Protein AF-0000000085094500 (afdb_homodimer)

Sequence (220 aa):
MSSQPLHLVAIATLQDGKLQGALDAIKTLTEEAHKNEPGLLRYFCFTTKNEQGQDQVIFVEKYSDEEVHKVHHATAHFQAFGKKAAEFLAGPLVIRSGNYAAGFENRANLMSSQPLHLVAIATLQDGKLQGALDAIKTLTEEAHKNEPGLLRYFCFTTKNEQGQDQVIFVEKYSDEEVHKVHHATAHFQAFGKKAAEFLAGPLVIRSGNYAAGFENRANL

Foldseek 3Di:
DPQAKKKKKKKFFWDPPCVVVLVVLLVQLVVVCVVPQPQWPAWDWDWDADPVRTIMIMIITMGSDPVSVVCSCVDPSNVVSVVVVVNTGPDDMDMDMDHDDDDDDDDPDD/DPFAKKKKKKKFFWDPPCVVVLVVLLVQLVVVCVVPQPQWPAWDWDWDADPVRTIMIMIITMGSGPVSVVCSCVDPSNVVSVVVVVNIGPDDMDMDMDHDDDDDDDDPDD

Radius of gyration: 17.27 Å; Cα contacts (8 Å, |Δi|>4): 438; chains: 2; bounding box: 41×42×42 Å

pLDDT: mean 94.47, std 10.99, range [30.92, 98.94]

Nearest PDB structures (foldseek):
  4dpo-assembly1_B  TM=8.819E-01  e=3.655E-08  Methanosarcina mazei Go1
  4zos-assembly1_C  TM=8.725E-01  e=2.286E-06  Yersinia enterocolitica subsp. enterocolitica 8081
  4zos-assembly2_B  TM=8.781E-01  e=3.568E-06  Yersinia enterocolitica subsp. enterocolitica 8081
  1sqe-assembly1_A  TM=7.077E-01  e=2.767E-06  Staphylococcus aureus
  3bde-assembly1_A  TM=7.386E-01  e=7.566E-05  Mesorhizobium japonicum MAFF 303099

Secondary structure (DSSP, 8-state):
-----EEEEEEEEB-TT-HHHHHHHHHHHHHHHHHH-TTEEEEEEEEEE-TTS-EEEEEEEEESSHHHHHHHTTSHHHHHHHHHHTTTBSSPPEEEEEEEEEEES-----/-----EEEEEEEEB-TT-HHHHHHHHHHHHHHHHHH-TTEEEEEEEEEE-TTS-EEEEEEEEESSHHHHHHHTTSHHHHHHHHHHTTTBSSPPEEEEEEEEEEES-----

InterPro domains:
  IPR007138 Antibiotic biosynthesis monooxygenase domain [PF03992] (7-83)
  IPR007138 Antibiotic biosynthesis monooxygenase domain [PS51725] (6-99)
  IPR011008 Dimeric alpha-beta barrel [SSF54909] (5-99)

Structure (mmCIF, N/CA/C/O backbone):
data_AF-0000000085094500-model_v1
#
loop_
_entity.id
_entity.type
_entity.pdbx_description
1 polymer 'ABM domain-containing protein'
#
loop_
_atom_site.group_PDB
_atom_site.id
_atom_site.type_symbol
_atom_site.label_atom_id
_atom_site.label_alt_id
_atom_site.label_comp_id
_atom_site.label_asym_id
_atom_site.label_entity_id
_atom_site.label_seq_id
_atom_site.pdbx_PDB_ins_code
_atom_site.Cartn_x
_atom_site.Cartn_y
_atom_site.Cartn_z
_atom_site.occupancy
_atom_site.B_iso_or_equiv
_atom_site.auth_seq_id
_atom_site.auth_comp_id
_atom_site.auth_asym_id
_atom_site.auth_atom_id
_atom_site.pdbx_PDB_model_num
ATOM 1 N N . MET A 1 1 ? 12.578 13.375 -18.672 1 44.03 1 MET A N 1
ATOM 2 C CA . MET A 1 1 ? 11.367 12.844 -18.047 1 44.03 1 MET A CA 1
ATOM 3 C C . MET A 1 1 ? 11.492 12.836 -16.531 1 44.03 1 MET A C 1
ATOM 5 O O . MET A 1 1 ? 12.586 12.695 -15.992 1 44.03 1 MET A O 1
ATOM 9 N N . SER A 1 2 ? 10.789 13.422 -15.766 1 53.38 2 SER A N 1
ATOM 10 C CA . SER A 1 2 ? 10.984 13.727 -14.352 1 53.38 2 SER A CA 1
ATOM 11 C C . SER A 1 2 ? 11.211 12.453 -13.539 1 53.38 2 SER A C 1
ATOM 13 O O . SER A 1 2 ? 10.445 11.5 -13.656 1 53.38 2 SER A O 1
ATOM 15 N N . SER A 1 3 ? 12.414 12.086 -13.133 1 78.94 3 SER A N 1
ATOM 16 C CA . SER A 1 3 ? 13.195 11.023 -12.508 1 78.94 3 SER A CA 1
ATOM 17 C C . SER A 1 3 ? 12.719 10.758 -11.086 1 78.94 3 SER A C 1
ATOM 19 O O . SER A 1 3 ? 13.531 10.445 -10.203 1 78.94 3 SER A O 1
ATOM 21 N N . GLN A 1 4 ? 11.391 10.93 -10.883 1 93.5 4 GLN A N 1
ATOM 22 C CA . GLN A 1 4 ? 10.961 10.703 -9.508 1 93.5 4 GLN A CA 1
ATOM 23 C C . GLN A 1 4 ? 10.375 9.305 -9.336 1 93.5 4 GLN A C 1
ATOM 25 O O . GLN A 1 4 ? 9.742 8.773 -10.242 1 93.5 4 GLN A O 1
ATOM 30 N N . PRO A 1 5 ? 10.57 8.797 -8.227 1 97.12 5 PRO A N 1
ATOM 31 C CA . PRO A 1 5 ? 10.031 7.453 -7.984 1 97.12 5 PRO A CA 1
ATOM 32 C C . PRO A 1 5 ? 8.508 7.41 -8.07 1 97.12 5 PRO A C 1
ATOM 34 O O . PRO A 1 5 ? 7.84 8.406 -7.777 1 97.12 5 PRO A O 1
ATOM 37 N N . LEU A 1 6 ? 8.008 6.324 -8.547 1 98.12 6 LEU A N 1
ATOM 38 C CA . LEU A 1 6 ? 6.578 6.047 -8.602 1 98.12 6 LEU A CA 1
ATOM 39 C C . LEU A 1 6 ? 6.176 5.043 -7.52 1 98.12 6 LEU A C 1
ATOM 41 O O . LEU A 1 6 ? 6.762 3.961 -7.426 1 98.12 6 LEU A O 1
ATOM 45 N N . HIS A 1 7 ? 5.25 5.457 -6.645 1 98.75 7 HIS A N 1
ATOM 46 C CA . HIS A 1 7 ? 4.656 4.543 -5.676 1 98.75 7 HIS A CA 1
ATOM 47 C C . HIS A 1 7 ? 3.363 3.938 -6.207 1 98.75 7 HIS A C 1
ATOM 49 O O . HIS A 1 7 ? 2.588 4.617 -6.883 1 98.75 7 HIS A O 1
ATOM 55 N N . LEU A 1 8 ? 3.139 2.672 -5.902 1 98.81 8 LEU A N 1
ATOM 56 C CA . LEU A 1 8 ? 1.987 1.971 -6.461 1 98.81 8 LEU A CA 1
ATOM 57 C C . LEU A 1 8 ? 1.451 0.937 -5.477 1 98.81 8 LEU A C 1
ATOM 59 O O . LEU A 1 8 ? 2.227 0.238 -4.82 1 98.81 8 LEU A O 1
ATOM 63 N N . VAL A 1 9 ? 0.16 0.864 -5.301 1 98.88 9 VAL A N 1
ATOM 64 C CA . VAL A 1 9 ? -0.538 -0.213 -4.605 1 98.88 9 VAL A CA 1
ATOM 65 C C . VAL A 1 9 ? -1.479 -0.928 -5.574 1 98.88 9 VAL A C 1
ATOM 67 O O . VAL A 1 9 ? -2.225 -0.283 -6.316 1 98.88 9 VAL A O 1
ATOM 70 N N . ALA A 1 10 ? -1.385 -2.232 -5.652 1 98.62 10 ALA A N 1
ATOM 71 C CA . ALA A 1 10 ? -2.309 -3.068 -6.418 1 98.62 10 ALA A CA 1
ATOM 72 C C . ALA A 1 10 ? -3.09 -4.004 -5.496 1 98.62 10 ALA A C 1
ATOM 74 O O . ALA A 1 10 ? -2.51 -4.656 -4.625 1 98.62 10 ALA A O 1
ATOM 75 N N . ILE A 1 11 ? -4.352 -4.051 -5.656 1 98.56 11 ILE A N 1
ATOM 76 C CA . ILE A 1 11 ? -5.246 -4.879 -4.852 1 98.56 11 ILE A CA 1
ATOM 77 C C . ILE A 1 11 ? -5.832 -5.988 -5.719 1 98.56 11 ILE A C 1
ATOM 79 O O . ILE A 1 11 ? -6.527 -5.719 -6.703 1 98.56 11 ILE A O 1
ATOM 83 N N . ALA A 1 12 ? -5.543 -7.168 -5.395 1 98.44 12 ALA A N 1
ATOM 84 C CA . ALA A 1 12 ? -6.082 -8.344 -6.074 1 98.44 12 ALA A CA 1
ATOM 85 C C . ALA A 1 12 ? -7.09 -9.07 -5.191 1 98.44 12 ALA A C 1
ATOM 87 O O . ALA A 1 12 ? -6.746 -9.539 -4.105 1 98.44 12 ALA A O 1
ATOM 88 N N . THR A 1 13 ? -8.297 -9.148 -5.594 1 98.69 13 THR A N 1
ATOM 89 C CA . THR A 1 13 ? -9.297 -9.992 -4.945 1 98.69 13 THR A CA 1
ATOM 90 C C . THR A 1 13 ? -9.297 -11.391 -5.559 1 98.69 13 THR A C 1
ATOM 92 O O . THR A 1 13 ? -9.312 -11.539 -6.785 1 98.69 13 THR A O 1
ATOM 95 N N . LEU A 1 14 ? -9.273 -12.367 -4.723 1 98.69 14 LEU A N 1
ATOM 96 C CA . LEU A 1 14 ? -9.078 -13.727 -5.215 1 98.69 14 LEU A CA 1
ATOM 97 C C . LEU A 1 14 ? -10.383 -14.516 -5.176 1 98.69 14 LEU A C 1
ATOM 99 O O . LEU A 1 14 ? -11.242 -14.258 -4.328 1 98.69 14 LEU A O 1
ATOM 103 N N . GLN A 1 15 ? -10.461 -15.492 -6.055 1 98.06 15 GLN A N 1
ATOM 104 C CA . GLN A 1 15 ? -11.523 -16.484 -5.992 1 98.06 15 GLN A CA 1
ATOM 105 C C . GLN A 1 15 ? -11.391 -17.344 -4.738 1 98.06 15 GLN A C 1
ATOM 107 O O . GLN A 1 15 ? -10.289 -17.531 -4.219 1 98.06 15 GLN A O 1
ATOM 112 N N . ASP A 1 16 ? -12.555 -17.844 -4.316 1 97.31 16 ASP A N 1
ATOM 113 C CA . ASP A 1 16 ? -12.562 -18.703 -3.141 1 97.31 16 ASP A CA 1
ATOM 114 C C . ASP A 1 16 ? -11.633 -19.906 -3.334 1 97.31 16 ASP A C 1
ATOM 116 O O . ASP A 1 16 ? -11.641 -20.547 -4.391 1 97.31 16 ASP A O 1
ATOM 120 N N . GLY A 1 17 ? -10.75 -20.109 -2.316 1 97.5 17 GLY A N 1
ATOM 121 C CA . GLY A 1 17 ? -9.898 -21.297 -2.303 1 97.5 17 GLY A CA 1
ATOM 122 C C . GLY A 1 17 ? -8.633 -21.125 -3.127 1 97.5 17 GLY A C 1
ATOM 123 O O . GLY A 1 17 ? -7.855 -22.062 -3.271 1 97.5 17 GLY A O 1
ATOM 124 N N . LYS A 1 18 ? -8.352 -19.953 -3.643 1 98.06 18 LYS A N 1
ATOM 125 C CA . LYS A 1 18 ? -7.258 -19.781 -4.598 1 98.06 18 LYS A CA 1
ATOM 126 C C . LYS A 1 18 ? -6.066 -19.094 -3.951 1 98.06 18 LYS A C 1
ATOM 128 O O . LYS A 1 18 ? -5.055 -18.828 -4.613 1 98.06 18 LYS A O 1
ATOM 133 N N . LEU A 1 19 ? -6.109 -18.828 -2.715 1 98.12 19 LEU A N 1
ATOM 134 C CA . LEU A 1 19 ? -5.086 -18.031 -2.049 1 98.12 19 LEU A CA 1
ATOM 135 C C . LEU A 1 19 ? -3.723 -18.703 -2.146 1 98.12 19 LEU A C 1
ATOM 137 O O . LEU A 1 19 ? -2.746 -18.078 -2.568 1 98.12 19 LEU A O 1
ATOM 141 N N . GLN A 1 20 ? -3.664 -19.969 -1.78 1 97.75 20 GLN A N 1
ATOM 142 C CA . GLN A 1 20 ? -2.369 -20.641 -1.741 1 97.75 20 GLN A CA 1
ATOM 143 C C . GLN A 1 20 ? -1.753 -20.719 -3.135 1 97.75 20 GLN A C 1
ATOM 145 O O . GLN A 1 20 ? -0.553 -20.5 -3.305 1 97.75 20 GLN A O 1
ATOM 150 N N . GLY A 1 21 ? -2.543 -21.094 -4.109 1 97.81 21 GLY A N 1
ATOM 151 C CA . GLY A 1 21 ? -2.051 -21.094 -5.477 1 97.81 21 GLY A CA 1
ATOM 152 C C . GLY A 1 21 ? -1.545 -19.75 -5.941 1 97.81 21 GLY A C 1
ATOM 153 O O . GLY A 1 21 ? -0.501 -19.656 -6.59 1 97.81 21 GLY A O 1
ATOM 154 N N . ALA A 1 22 ? -2.277 -18.703 -5.617 1 98.31 22 ALA A N 1
ATOM 155 C CA . ALA A 1 22 ? -1.864 -17.344 -5.953 1 98.31 22 ALA A CA 1
ATOM 156 C C . ALA A 1 22 ? -0.53 -17 -5.297 1 98.31 22 ALA A C 1
ATOM 158 O O . ALA A 1 22 ? 0.367 -16.453 -5.949 1 98.31 22 ALA A O 1
ATOM 159 N N . LEU A 1 23 ? -0.4 -17.344 -4.023 1 98.38 23 LEU A N 1
ATOM 160 C CA . LEU A 1 23 ? 0.807 -17 -3.283 1 98.38 23 LEU A CA 1
ATOM 161 C C . LEU A 1 23 ? 2.021 -17.719 -3.852 1 98.38 23 LEU A C 1
ATOM 163 O O . LEU A 1 23 ? 3.119 -17.156 -3.895 1 98.38 23 LEU A O 1
ATOM 167 N N . ASP A 1 24 ? 1.849 -18.969 -4.277 1 98 24 ASP A N 1
ATOM 168 C CA . ASP A 1 24 ? 2.941 -19.703 -4.91 1 98 24 ASP A CA 1
ATOM 169 C C . ASP A 1 24 ? 3.404 -19 -6.188 1 98 24 ASP A C 1
ATOM 171 O O . ASP A 1 24 ? 4.605 -18.859 -6.422 1 98 24 ASP A O 1
ATOM 1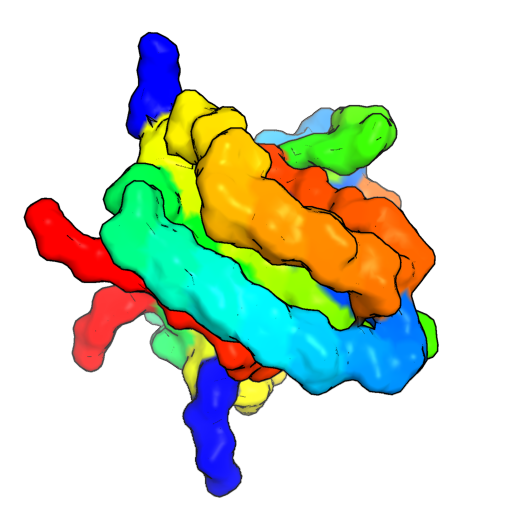75 N N . ALA A 1 25 ? 2.457 -18.609 -6.965 1 97.94 25 ALA A N 1
ATOM 176 C CA . ALA A 1 25 ? 2.775 -17.891 -8.203 1 97.94 25 ALA A CA 1
ATOM 177 C C . ALA A 1 25 ? 3.426 -16.547 -7.91 1 97.94 25 ALA A C 1
ATOM 179 O O . ALA A 1 25 ? 4.367 -16.141 -8.594 1 97.94 25 ALA A O 1
ATOM 180 N N . ILE A 1 26 ? 2.996 -15.828 -6.926 1 98.44 26 ILE A N 1
ATOM 181 C CA . ILE A 1 26 ? 3.498 -14.508 -6.551 1 98.44 26 ILE A CA 1
ATOM 182 C C . ILE A 1 26 ? 4.934 -14.625 -6.047 1 98.44 26 ILE A C 1
ATOM 184 O O . ILE A 1 26 ? 5.773 -13.773 -6.336 1 98.44 26 ILE A O 1
ATOM 188 N N . LYS A 1 27 ? 5.141 -15.664 -5.277 1 98.31 27 LYS A N 1
ATOM 189 C CA . LYS A 1 27 ? 6.504 -15.883 -4.805 1 98.31 27 LYS A CA 1
ATOM 190 C C . LYS A 1 27 ? 7.48 -15.992 -5.973 1 98.31 27 LYS A C 1
ATOM 192 O O . LYS A 1 27 ? 8.539 -15.367 -5.961 1 98.31 27 LYS A O 1
ATOM 197 N N . THR A 1 28 ? 7.145 -16.766 -6.949 1 97.94 28 THR A N 1
ATOM 198 C CA . THR A 1 28 ? 7.973 -16.891 -8.141 1 97.94 28 THR A CA 1
ATOM 199 C C . THR A 1 28 ? 8.133 -15.547 -8.844 1 97.94 28 THR A C 1
ATOM 201 O O . THR A 1 28 ? 9.242 -15.164 -9.219 1 97.94 28 THR A O 1
ATOM 204 N N . LEU A 1 29 ? 7.086 -14.797 -9 1 98.19 29 LEU A N 1
ATOM 205 C CA . LEU A 1 29 ? 7.094 -13.492 -9.648 1 98.19 29 LEU A CA 1
ATOM 206 C C . LEU A 1 29 ? 8.047 -12.539 -8.938 1 98.19 29 LEU A C 1
ATOM 208 O O . LEU A 1 29 ? 8.883 -11.898 -9.578 1 98.19 29 LEU A O 1
ATOM 212 N N . THR A 1 30 ? 7.875 -12.445 -7.637 1 98.25 30 THR A N 1
ATOM 213 C CA . THR A 1 30 ? 8.648 -11.469 -6.879 1 98.25 30 THR A CA 1
ATOM 214 C C . THR A 1 30 ? 10.133 -11.828 -6.879 1 98.25 30 THR A C 1
ATOM 216 O O . THR A 1 30 ? 10.992 -10.953 -6.898 1 98.25 30 THR A O 1
ATOM 219 N N . GLU A 1 31 ? 10.469 -13.109 -6.82 1 97.88 31 GLU A N 1
ATOM 220 C CA . GLU A 1 31 ? 11.859 -13.555 -6.902 1 97.88 31 GLU A CA 1
ATOM 221 C C . GLU A 1 31 ? 12.484 -13.18 -8.242 1 97.88 31 GLU A C 1
ATOM 223 O O . GLU A 1 31 ? 13.602 -12.656 -8.289 1 97.88 31 GLU A O 1
ATOM 228 N N . GLU A 1 32 ? 11.797 -13.406 -9.305 1 98 32 GLU A N 1
ATOM 229 C CA . GLU A 1 32 ? 12.289 -13.062 -10.633 1 98 32 GLU A CA 1
ATOM 230 C C . GLU A 1 32 ? 12.422 -11.555 -10.797 1 98 32 GLU A C 1
ATOM 232 O O . GLU A 1 32 ? 13.391 -11.078 -11.406 1 98 32 GLU A O 1
ATOM 237 N N . ALA A 1 33 ? 11.406 -10.781 -10.328 1 97.56 33 ALA A N 1
ATOM 238 C CA . ALA A 1 33 ? 11.469 -9.32 -10.398 1 97.56 33 ALA A CA 1
ATOM 239 C C . ALA A 1 33 ? 12.672 -8.789 -9.633 1 97.56 33 ALA A C 1
ATOM 241 O O . ALA A 1 33 ? 13.344 -7.863 -10.086 1 97.56 33 ALA A O 1
ATOM 242 N N . HIS A 1 34 ? 12.883 -9.367 -8.484 1 97.25 34 HIS A N 1
ATOM 243 C CA . HIS A 1 34 ? 14.023 -8.945 -7.672 1 97.25 34 HIS A CA 1
ATOM 244 C C . HIS A 1 34 ? 15.336 -9.172 -8.406 1 97.25 34 HIS A C 1
ATOM 246 O O . HIS A 1 34 ? 16.234 -8.32 -8.367 1 97.25 34 HIS A O 1
ATOM 252 N N . LYS A 1 35 ? 15.445 -10.219 -9.109 1 96.44 35 LYS A N 1
ATOM 253 C CA . LYS A 1 35 ? 16.672 -10.602 -9.797 1 96.44 35 LYS A CA 1
ATOM 254 C C . LYS A 1 35 ? 16.859 -9.781 -11.07 1 96.44 35 LYS A C 1
ATOM 256 O O . LYS A 1 35 ? 17.984 -9.43 -11.422 1 96.44 35 LYS A O 1
ATOM 261 N N . ASN A 1 36 ? 15.781 -9.406 -11.711 1 96.62 36 ASN A N 1
ATOM 262 C CA . ASN A 1 36 ? 15.922 -9 -13.102 1 96.62 36 ASN A CA 1
ATOM 263 C C . ASN A 1 36 ? 15.492 -7.555 -13.32 1 96.62 36 ASN A C 1
ATOM 265 O O . ASN A 1 36 ? 15.656 -7.008 -14.414 1 96.62 36 ASN A O 1
ATOM 269 N N . GLU A 1 37 ? 14.953 -6.906 -12.305 1 96.88 37 GLU A N 1
ATOM 270 C CA . GLU A 1 37 ? 14.438 -5.547 -12.461 1 96.88 37 GLU A CA 1
ATOM 271 C C . GLU A 1 37 ? 15.062 -4.605 -11.43 1 96.88 37 GLU A C 1
ATOM 273 O O . GLU A 1 37 ? 14.422 -4.258 -10.438 1 96.88 37 GLU A O 1
ATOM 278 N N . PRO A 1 38 ? 16.203 -4.062 -11.727 1 95.5 38 PRO A N 1
ATOM 279 C CA . PRO A 1 38 ? 16.922 -3.244 -10.734 1 95.5 38 PRO A CA 1
ATOM 280 C C . PRO A 1 38 ? 16.188 -1.941 -10.422 1 95.5 38 PRO A C 1
ATOM 282 O O . PRO A 1 38 ? 16.375 -1.367 -9.344 1 95.5 38 PRO A O 1
ATOM 285 N N . GLY A 1 39 ? 15.312 -1.436 -11.328 1 96 39 GLY A N 1
ATOM 286 C CA . GLY A 1 39 ? 14.594 -0.194 -11.094 1 96 39 GLY A CA 1
ATOM 287 C C . GLY A 1 39 ? 13.359 -0.372 -10.227 1 96 39 GLY A C 1
ATOM 288 O O . GLY A 1 39 ? 12.688 0.603 -9.891 1 96 39 GLY A O 1
ATOM 289 N N . LEU A 1 40 ? 13.039 -1.64 -9.977 1 97.12 40 LEU A N 1
ATOM 290 C CA . LEU A 1 40 ? 11.992 -1.956 -9.016 1 97.12 40 LEU A CA 1
ATOM 291 C C . LEU A 1 40 ? 12.531 -1.938 -7.59 1 97.12 40 LEU A C 1
ATOM 293 O O . LEU A 1 40 ? 13.219 -2.873 -7.172 1 97.12 40 LEU A O 1
ATOM 297 N N . LEU A 1 41 ? 12.203 -0.915 -6.836 1 97.12 41 LEU A N 1
ATOM 298 C CA . LEU A 1 41 ? 12.859 -0.613 -5.57 1 97.12 41 LEU A CA 1
ATOM 299 C C . LEU A 1 41 ? 12.109 -1.25 -4.402 1 97.12 41 LEU A C 1
ATOM 301 O O . LEU A 1 41 ? 12.68 -1.436 -3.324 1 97.12 41 LEU A O 1
ATOM 305 N N . ARG A 1 42 ? 10.906 -1.512 -4.566 1 98.5 42 ARG A N 1
ATOM 306 C CA . ARG A 1 42 ? 10.008 -2.186 -3.633 1 98.5 42 ARG A CA 1
ATOM 307 C C . ARG A 1 42 ? 8.969 -3.023 -4.375 1 98.5 42 ARG A C 1
ATOM 309 O O . ARG A 1 42 ? 8.391 -2.568 -5.359 1 98.5 42 ARG A O 1
ATOM 316 N N . TYR A 1 43 ? 8.859 -4.211 -3.945 1 98.5 43 TYR A N 1
ATOM 317 C CA . TYR A 1 43 ? 7.887 -5.109 -4.559 1 98.5 43 TYR A CA 1
ATOM 318 C C . TYR A 1 43 ? 7.523 -6.246 -3.611 1 98.5 43 TYR A C 1
ATOM 320 O O . TYR A 1 43 ? 8.078 -7.348 -3.713 1 98.5 43 TYR A O 1
ATOM 328 N N . PHE A 1 44 ? 6.547 -5.961 -2.725 1 98.75 44 PHE A N 1
ATOM 329 C CA . PHE A 1 44 ? 6.094 -7 -1.809 1 98.75 44 PHE A CA 1
ATOM 330 C C . PHE A 1 44 ? 4.574 -6.996 -1.695 1 98.75 44 PHE A C 1
ATOM 332 O O . PHE A 1 44 ? 3.906 -6.113 -2.24 1 98.75 44 PHE A O 1
ATOM 339 N N . CYS A 1 45 ? 4.086 -8.078 -1.042 1 98.88 45 CYS A N 1
ATOM 340 C CA . CYS A 1 45 ? 2.643 -8.117 -0.831 1 98.88 45 CYS A CA 1
ATOM 341 C C . CYS A 1 45 ? 2.311 -8.703 0.536 1 98.88 45 CYS A C 1
ATOM 343 O O . CYS A 1 45 ? 3.17 -9.305 1.187 1 98.88 45 CYS A O 1
ATOM 345 N N . PHE A 1 46 ? 1.175 -8.422 0.993 1 98.88 46 PHE A N 1
ATOM 346 C CA . PHE A 1 46 ? 0.609 -9.031 2.189 1 98.88 46 PHE A CA 1
ATOM 347 C C . PHE A 1 46 ? -0.817 -9.508 1.933 1 98.88 46 PHE A C 1
ATOM 349 O O . PHE A 1 46 ? -1.438 -9.117 0.942 1 98.88 46 PHE A O 1
ATOM 356 N N . THR A 1 47 ? -1.238 -10.398 2.732 1 98.75 47 THR A N 1
ATOM 357 C CA . THR A 1 47 ? -2.568 -10.977 2.572 1 98.75 47 THR A CA 1
ATOM 358 C C . THR A 1 47 ? -3.564 -10.305 3.516 1 98.75 47 THR A C 1
ATOM 360 O O . THR A 1 47 ? -3.209 -9.93 4.633 1 98.75 47 THR A O 1
ATOM 363 N N . THR A 1 48 ? -4.773 -10.164 3.059 1 98.69 48 THR A N 1
ATOM 364 C CA . THR A 1 48 ? -5.871 -9.609 3.842 1 98.69 48 THR A CA 1
ATOM 365 C C . THR A 1 48 ? -7.215 -10.109 3.318 1 98.69 48 THR A C 1
ATOM 367 O O . THR A 1 48 ? -7.266 -11.047 2.518 1 98.69 48 THR A O 1
ATOM 370 N N . LYS A 1 49 ? -8.281 -9.602 3.871 1 98.25 49 LYS A N 1
ATOM 371 C CA . LYS A 1 49 ? -9.641 -9.867 3.404 1 98.25 49 LYS A CA 1
ATOM 372 C C . LYS A 1 49 ? -10.43 -8.57 3.229 1 98.25 49 LYS A C 1
ATOM 374 O O . LYS A 1 49 ? -10.195 -7.598 3.945 1 98.25 49 LYS A O 1
ATOM 379 N N . ASN A 1 50 ? -11.258 -8.594 2.207 1 97.5 50 ASN A N 1
ATOM 380 C CA . ASN A 1 50 ? -12.133 -7.438 2.07 1 97.5 50 ASN A CA 1
ATOM 381 C C . ASN A 1 50 ? -13.32 -7.516 3.023 1 97.5 50 ASN A C 1
ATOM 383 O O . ASN A 1 50 ? -13.383 -8.406 3.871 1 97.5 50 ASN A O 1
ATOM 387 N N . GLU A 1 51 ? -14.164 -6.535 2.914 1 95.56 51 GLU A N 1
ATOM 388 C CA . GLU A 1 51 ? -15.281 -6.406 3.84 1 95.56 51 GLU A CA 1
ATOM 389 C C . GLU A 1 51 ? -16.219 -7.609 3.75 1 95.56 51 GLU A C 1
ATOM 391 O O . GLU A 1 51 ? -16.922 -7.922 4.707 1 95.56 51 GLU A O 1
ATOM 396 N N . GLN A 1 52 ? -16.219 -8.305 2.598 1 96.25 52 GLN A N 1
ATOM 397 C CA . GLN A 1 52 ? -17.078 -9.453 2.385 1 96.25 52 GLN A CA 1
ATOM 398 C C . GLN A 1 52 ? -16.391 -10.75 2.818 1 96.25 52 GLN A C 1
ATOM 400 O O . GLN A 1 52 ? -16.953 -11.836 2.68 1 96.25 52 GLN A O 1
ATOM 405 N N . GLY A 1 53 ? -15.195 -10.648 3.256 1 97 53 GLY A N 1
ATOM 406 C CA . GLY A 1 53 ? -14.469 -11.812 3.732 1 97 53 GLY A CA 1
ATOM 407 C C . GLY A 1 53 ? -13.688 -12.516 2.639 1 97 53 GLY A C 1
ATOM 408 O O . GLY A 1 53 ? -13.141 -13.602 2.857 1 97 53 GLY A O 1
ATOM 409 N N . GLN A 1 54 ? -13.617 -11.914 1.453 1 98.12 54 GLN A N 1
ATOM 410 C CA . GLN A 1 54 ? -12.859 -12.516 0.361 1 98.12 54 GLN A CA 1
ATOM 411 C C . GLN A 1 54 ? -11.359 -12.289 0.548 1 98.12 54 GLN A C 1
ATOM 413 O O . GLN A 1 54 ? -10.938 -11.219 1 1 98.12 54 GLN A O 1
ATOM 418 N N . ASP A 1 55 ? -10.633 -13.242 0.154 1 98.69 55 ASP A N 1
ATOM 419 C CA . ASP A 1 55 ? -9.18 -13.125 0.221 1 98.69 55 ASP A CA 1
ATOM 420 C C . ASP A 1 55 ? -8.672 -12.062 -0.75 1 98.69 55 ASP A C 1
ATOM 422 O O . ASP A 1 55 ? -9.102 -12 -1.902 1 98.69 55 ASP A O 1
ATOM 426 N N . GLN A 1 56 ? -7.793 -11.266 -0.241 1 98.75 56 GLN A N 1
ATOM 427 C CA . GLN A 1 56 ? -7.094 -10.297 -1.077 1 98.75 56 GLN A CA 1
ATOM 428 C C . GLN A 1 56 ? -5.582 -10.375 -0.863 1 98.75 56 GLN A C 1
ATOM 430 O O . GLN A 1 56 ? -5.125 -10.734 0.225 1 98.75 56 GLN A O 1
ATOM 435 N N . VAL A 1 57 ? -4.875 -10.109 -1.897 1 98.88 57 VAL A N 1
ATOM 436 C CA . VAL A 1 57 ? -3.443 -9.836 -1.847 1 98.88 57 VAL A CA 1
ATOM 437 C C . VAL A 1 57 ? -3.184 -8.383 -2.264 1 98.88 57 VAL A C 1
ATOM 439 O O . VAL A 1 57 ? -3.656 -7.941 -3.312 1 98.88 57 VAL A O 1
ATOM 442 N N . ILE A 1 58 ? -2.482 -7.645 -1.438 1 98.94 58 ILE A N 1
ATOM 443 C CA . ILE A 1 58 ? -2.152 -6.254 -1.721 1 98.94 58 ILE A CA 1
ATOM 444 C C . ILE A 1 58 ? -0.656 -6.125 -1.998 1 98.94 58 ILE A C 1
ATOM 446 O O . ILE A 1 58 ? 0.171 -6.441 -1.141 1 98.94 58 ILE A O 1
ATOM 450 N N . PHE A 1 59 ? -0.32 -5.688 -3.174 1 98.88 59 PHE A N 1
ATOM 451 C CA . PHE A 1 59 ? 1.058 -5.387 -3.543 1 98.88 59 PHE A CA 1
ATOM 452 C C . PHE A 1 59 ? 1.404 -3.939 -3.207 1 98.88 59 PHE A C 1
ATOM 454 O O . PHE A 1 59 ? 0.608 -3.031 -3.451 1 98.88 59 PHE A O 1
ATOM 461 N N . VAL A 1 60 ? 2.498 -3.748 -2.641 1 98.88 60 VAL A N 1
ATOM 462 C CA . VAL A 1 60 ? 3.115 -2.445 -2.416 1 98.88 60 VAL A CA 1
ATOM 463 C C . VAL A 1 60 ? 4.406 -2.338 -3.223 1 98.88 60 VAL A C 1
ATOM 465 O O . VAL A 1 60 ? 5.324 -3.146 -3.053 1 98.88 60 VAL A O 1
ATOM 468 N N . GLU A 1 61 ? 4.449 -1.337 -4.074 1 98.75 61 GLU A N 1
ATOM 469 C CA . GLU A 1 61 ? 5.504 -1.259 -5.078 1 98.75 61 GLU A CA 1
ATOM 470 C C . GLU A 1 61 ? 6.109 0.142 -5.137 1 98.75 61 GLU A C 1
ATOM 472 O O . GLU A 1 61 ? 5.422 1.131 -4.867 1 98.75 61 GLU A O 1
ATOM 477 N N . LYS A 1 62 ? 7.344 0.218 -5.488 1 98.31 62 LYS A N 1
ATOM 478 C CA . LYS A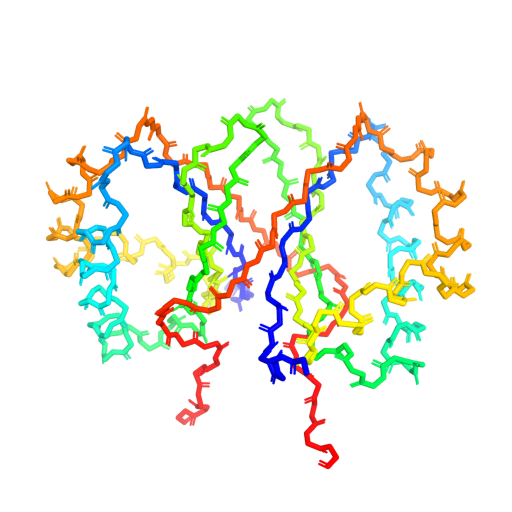 1 62 ? 8.055 1.459 -5.781 1 98.31 62 LYS A CA 1
ATOM 479 C C . LYS A 1 62 ? 9 1.287 -6.969 1 98.31 62 LYS A C 1
ATOM 481 O O . LYS A 1 62 ? 9.828 0.378 -6.98 1 98.31 62 LYS A O 1
ATOM 486 N N . TYR A 1 63 ? 8.859 2.133 -7.934 1 97.62 63 TYR A N 1
ATOM 487 C CA . TYR A 1 63 ? 9.703 2.164 -9.125 1 97.62 63 TYR A CA 1
ATOM 488 C C . TYR A 1 63 ? 10.586 3.404 -9.133 1 97.62 63 TYR A C 1
ATOM 490 O O . TYR A 1 63 ? 10.18 4.473 -8.664 1 97.62 63 TYR A O 1
ATOM 498 N N . SER A 1 64 ? 11.75 3.242 -9.664 1 96.38 64 SER A N 1
ATOM 499 C CA . SER A 1 64 ? 12.664 4.379 -9.727 1 96.38 64 SER A CA 1
ATOM 500 C C . SER A 1 64 ? 12.07 5.52 -10.539 1 96.38 64 SER A C 1
ATOM 502 O O . SER A 1 64 ? 12.398 6.688 -10.312 1 96.38 64 SER A O 1
ATOM 504 N N . ASP A 1 65 ? 11.297 5.207 -11.492 1 95.88 65 ASP A N 1
ATOM 505 C CA . ASP A 1 65 ? 10.562 6.195 -12.281 1 95.88 65 ASP A CA 1
ATOM 506 C C . ASP A 1 65 ? 9.453 5.535 -13.094 1 95.88 65 ASP A C 1
ATOM 508 O O . ASP A 1 65 ? 9.305 4.312 -13.078 1 95.88 65 ASP A O 1
ATOM 512 N N . GLU A 1 66 ? 8.641 6.352 -13.758 1 95.62 66 GLU A N 1
ATOM 513 C CA . GLU A 1 66 ? 7.461 5.879 -14.469 1 95.62 66 GLU A CA 1
ATOM 514 C C . GLU A 1 66 ? 7.844 4.961 -15.625 1 95.62 66 GLU A C 1
ATOM 516 O O . GLU A 1 66 ? 7.09 4.047 -15.969 1 95.62 66 GLU A O 1
ATOM 521 N N . GLU A 1 67 ? 8.977 5.207 -16.266 1 95.19 67 GLU A N 1
ATOM 522 C CA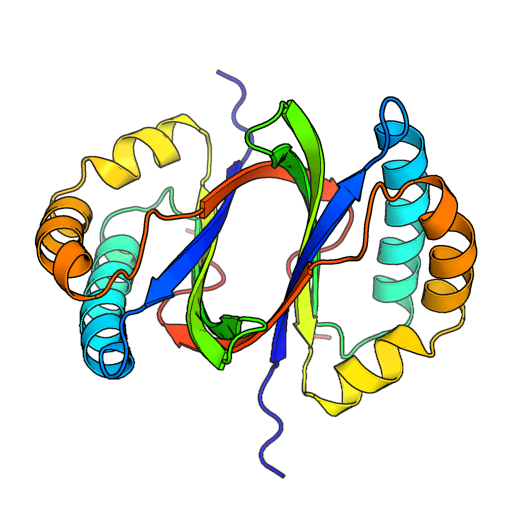 . GLU A 1 67 ? 9.406 4.375 -17.375 1 95.19 67 GLU A CA 1
ATOM 523 C C . GLU A 1 67 ? 9.68 2.943 -16.938 1 95.19 67 GLU A C 1
ATOM 525 O O . GLU A 1 67 ? 9.375 1.993 -17.656 1 95.19 67 GLU A O 1
ATOM 530 N N . VAL A 1 68 ? 10.258 2.799 -15.727 1 95 68 VAL A N 1
ATOM 531 C CA . VAL A 1 68 ? 10.531 1.479 -15.172 1 95 68 VAL A CA 1
ATOM 532 C C . VAL A 1 68 ? 9.219 0.727 -14.945 1 95 68 VAL A C 1
ATOM 534 O O . VAL A 1 68 ? 9.133 -0.473 -15.219 1 95 68 VAL A O 1
ATOM 537 N N . HIS A 1 69 ? 8.234 1.446 -14.445 1 96.25 69 HIS A N 1
ATOM 538 C CA . HIS A 1 69 ? 6.934 0.825 -14.234 1 96.25 69 HIS A CA 1
ATOM 539 C C . HIS A 1 69 ? 6.336 0.341 -15.547 1 96.25 69 HIS A C 1
ATOM 541 O O . HIS A 1 69 ? 5.75 -0.744 -15.609 1 96.25 69 HIS A O 1
ATOM 547 N N . LYS A 1 70 ? 6.512 1.072 -16.625 1 94.25 70 LYS A N 1
ATOM 548 C CA . LYS A 1 70 ? 5.941 0.736 -17.938 1 94.25 70 LYS A CA 1
ATOM 549 C C . LYS A 1 70 ? 6.539 -0.558 -18.484 1 94.25 70 LYS A C 1
ATOM 551 O O . LYS A 1 70 ? 5.848 -1.334 -19.141 1 94.25 70 LYS A O 1
ATOM 556 N N . VAL A 1 71 ? 7.773 -0.808 -18.156 1 94.62 71 VAL A N 1
ATOM 557 C CA . VAL A 1 71 ? 8.453 -1.972 -18.719 1 94.62 71 VAL A CA 1
ATOM 558 C C . VAL A 1 71 ? 8.203 -3.191 -17.828 1 94.62 71 VAL A C 1
ATOM 560 O O . VAL A 1 71 ? 8.352 -4.332 -18.281 1 94.62 71 VAL A O 1
ATOM 563 N N . HIS A 1 72 ? 7.797 -2.947 -16.562 1 95.75 72 HIS A N 1
ATOM 564 C CA . HIS A 1 72 ? 7.555 -4.02 -15.609 1 95.75 72 HIS A CA 1
ATOM 565 C C . HIS A 1 72 ? 6.562 -5.039 -16.156 1 95.75 72 HIS A C 1
ATOM 567 O O . HIS A 1 72 ? 6.781 -6.246 -16.047 1 95.75 72 HIS A O 1
ATOM 573 N N . HIS A 1 73 ? 5.496 -4.648 -16.828 1 92.81 73 HIS A N 1
ATOM 574 C CA . HIS A 1 73 ? 4.43 -5.52 -17.312 1 92.81 73 HIS A CA 1
ATOM 575 C C . HIS A 1 73 ? 4.848 -6.246 -18.594 1 92.81 73 HIS A C 1
ATOM 577 O O . HIS A 1 73 ? 4.203 -7.215 -19 1 92.81 73 HIS A O 1
ATOM 583 N N . ALA A 1 74 ? 5.91 -5.73 -19.219 1 94 74 ALA A N 1
ATOM 584 C CA . ALA A 1 74 ? 6.355 -6.312 -20.484 1 94 74 ALA A CA 1
ATOM 585 C C . ALA A 1 74 ? 7.41 -7.391 -20.25 1 94 74 ALA A C 1
ATOM 587 O O . ALA A 1 74 ? 7.816 -8.086 -21.188 1 94 74 ALA A O 1
ATOM 588 N N . THR A 1 75 ? 7.844 -7.559 -19.047 1 95.62 75 THR A N 1
ATOM 589 C CA . THR A 1 75 ? 8.867 -8.555 -18.75 1 95.62 75 THR A CA 1
ATOM 590 C C . THR A 1 75 ? 8.32 -9.969 -18.938 1 95.62 75 THR A C 1
ATOM 592 O O . THR A 1 75 ? 7.113 -10.188 -18.844 1 95.62 75 THR A O 1
ATOM 595 N N . ALA A 1 76 ? 9.211 -10.953 -19.203 1 95.56 76 ALA A N 1
ATOM 596 C CA . ALA A 1 76 ? 8.836 -12.352 -19.406 1 95.56 76 ALA A CA 1
ATOM 597 C C . ALA A 1 76 ? 8.188 -12.93 -18.156 1 95.56 76 ALA A C 1
ATOM 599 O O . ALA A 1 76 ? 7.211 -13.68 -18.25 1 95.56 76 ALA A O 1
ATOM 600 N N . HIS A 1 77 ? 8.75 -12.617 -17.016 1 96.31 77 HIS A N 1
ATOM 601 C CA . HIS A 1 77 ? 8.227 -13.188 -15.781 1 96.31 77 HIS A CA 1
ATOM 602 C C . HIS A 1 77 ? 6.844 -12.625 -15.453 1 96.31 77 HIS A C 1
ATOM 604 O O . HIS A 1 77 ? 5.98 -13.336 -14.945 1 96.31 77 HIS A O 1
ATOM 610 N N . PHE A 1 78 ? 6.602 -11.32 -15.656 1 96.69 78 PHE A N 1
ATOM 611 C CA . PHE A 1 78 ? 5.277 -10.766 -15.422 1 96.69 78 PHE A CA 1
ATOM 612 C C . PHE A 1 78 ? 4.254 -11.375 -16.375 1 96.69 78 PHE A C 1
ATOM 614 O O . PHE A 1 78 ? 3.139 -11.703 -15.961 1 96.69 78 PHE A O 1
ATOM 621 N N . GLN A 1 79 ? 4.625 -11.531 -17.672 1 95.44 79 GLN A N 1
ATOM 622 C CA . GLN A 1 79 ? 3.725 -12.133 -18.641 1 95.44 79 GLN A CA 1
ATOM 623 C C . GLN A 1 79 ? 3.389 -13.57 -18.266 1 95.44 79 GLN A C 1
ATOM 625 O O . GLN A 1 79 ? 2.24 -14 -18.391 1 95.44 79 GLN A O 1
ATOM 630 N N . ALA A 1 80 ? 4.344 -14.328 -17.828 1 94.75 80 ALA A N 1
ATOM 631 C CA . ALA A 1 80 ? 4.113 -15.695 -17.359 1 94.75 80 ALA A CA 1
ATOM 632 C C . ALA A 1 80 ? 3.162 -15.719 -16.172 1 94.75 80 ALA A C 1
ATOM 634 O O . ALA A 1 80 ? 2.26 -16.547 -16.109 1 94.75 80 ALA A O 1
ATOM 635 N N . PHE A 1 81 ? 3.381 -14.766 -15.219 1 95.44 81 PHE A N 1
ATOM 636 C CA . PHE A 1 81 ? 2.5 -14.633 -14.062 1 95.44 81 PHE A CA 1
ATOM 637 C C . PHE A 1 81 ? 1.082 -14.281 -14.5 1 95.44 81 PHE A C 1
ATOM 639 O O . PHE A 1 81 ? 0.114 -14.867 -14.008 1 95.44 81 PHE A O 1
ATOM 646 N N . GLY A 1 82 ? 0.956 -13.328 -15.406 1 93.25 82 GLY A N 1
ATOM 647 C CA . GLY A 1 82 ? -0.341 -12.891 -15.891 1 93.25 82 GLY A CA 1
ATOM 648 C C . GLY A 1 82 ? -1.173 -14.016 -16.484 1 93.25 82 GLY A C 1
ATOM 649 O O . GLY A 1 82 ? -2.391 -14.055 -16.297 1 93.25 82 GLY A O 1
ATOM 650 N N . LYS A 1 83 ? -0.57 -14.969 -17.141 1 91.81 83 LYS A N 1
ATOM 651 C CA . LYS A 1 83 ? -1.253 -16.125 -17.719 1 91.81 83 LYS A CA 1
ATOM 652 C C . LYS A 1 83 ? -1.859 -17.016 -16.641 1 91.81 83 LYS A C 1
ATOM 654 O O . LYS A 1 83 ? -2.924 -17.594 -16.844 1 91.81 83 LYS A O 1
ATOM 659 N N . LYS A 1 84 ? -1.249 -17.016 -15.508 1 93.5 84 LYS A N 1
ATOM 660 C CA . LYS A 1 84 ? -1.71 -17.844 -14.391 1 93.5 84 LYS A CA 1
ATOM 661 C C . LYS A 1 84 ? -2.676 -17.062 -13.508 1 93.5 84 LYS A C 1
ATOM 663 O O . LYS A 1 84 ? -3.602 -17.641 -12.93 1 93.5 84 LYS A O 1
ATOM 668 N N . ALA A 1 85 ? -2.436 -15.797 -13.43 1 93.25 85 ALA A N 1
ATOM 669 C CA . ALA A 1 85 ? -3.15 -14.938 -12.484 1 93.25 85 ALA A CA 1
ATOM 670 C C . ALA A 1 85 ? -4.648 -14.93 -12.781 1 93.25 85 ALA A C 1
ATOM 672 O O . ALA A 1 85 ? -5.469 -14.82 -11.867 1 93.25 85 ALA A O 1
ATOM 673 N N . ALA A 1 86 ? -4.996 -15.094 -13.984 1 91.69 86 ALA A N 1
ATOM 674 C CA . ALA A 1 86 ? -6.398 -15.07 -14.398 1 91.69 86 ALA A CA 1
ATOM 675 C C . ALA A 1 86 ? -7.199 -16.141 -13.672 1 91.69 86 ALA A C 1
ATOM 677 O O . ALA A 1 86 ? -8.391 -15.969 -13.406 1 91.69 86 ALA A O 1
ATOM 678 N N . GLU A 1 87 ? -6.57 -17.219 -13.305 1 95.06 87 GLU A N 1
ATOM 679 C CA . GLU A 1 87 ? -7.227 -18.328 -12.617 1 95.06 87 GLU A CA 1
ATOM 680 C C . GLU A 1 87 ? -7.523 -17.969 -11.156 1 95.06 87 GLU A C 1
ATOM 682 O O . GLU A 1 87 ? -8.375 -18.594 -10.523 1 95.06 87 GLU A O 1
ATOM 687 N N . PHE A 1 88 ? -6.867 -17 -10.609 1 98.06 88 PHE A N 1
ATOM 688 C CA . PHE A 1 88 ? -6.957 -16.703 -9.188 1 98.06 88 PHE A CA 1
ATOM 689 C C . PHE A 1 88 ? -7.895 -15.523 -8.945 1 98.06 88 PHE A C 1
ATOM 691 O O . PHE A 1 88 ? -8.492 -15.414 -7.871 1 98.06 88 PHE A O 1
ATOM 698 N N . LEU A 1 89 ? -8.023 -14.664 -9.898 1 97.75 89 LEU A N 1
ATOM 699 C CA . LEU A 1 89 ? -8.633 -13.352 -9.68 1 97.75 89 LEU A CA 1
ATOM 700 C C . LEU A 1 89 ? -10.148 -13.445 -9.742 1 97.75 89 LEU A C 1
ATOM 702 O O . LEU A 1 89 ? -10.703 -14.062 -10.656 1 97.75 89 LEU A O 1
ATOM 706 N N . ALA A 1 90 ? -10.812 -12.812 -8.828 1 97.88 90 ALA A N 1
ATOM 707 C CA . ALA A 1 90 ? -12.266 -12.719 -8.797 1 97.88 90 ALA A CA 1
ATOM 708 C C . ALA A 1 90 ? -12.758 -11.492 -9.555 1 97.88 90 ALA A 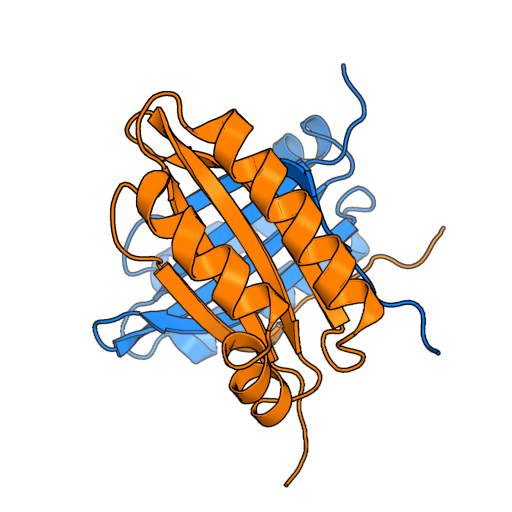C 1
ATOM 710 O O . ALA A 1 90 ? -13.961 -11.289 -9.711 1 97.88 90 ALA A O 1
ATOM 711 N N . GLY A 1 91 ? -11.961 -10.641 -10.039 1 94.94 91 GLY A N 1
ATOM 712 C CA . GLY A 1 91 ? -12.211 -9.406 -10.766 1 94.94 91 GLY A CA 1
ATOM 713 C C . GLY A 1 91 ? -10.938 -8.688 -11.164 1 94.94 91 GLY A C 1
ATOM 714 O O . GLY A 1 91 ? -9.836 -9.18 -10.93 1 94.94 91 GLY A O 1
ATOM 715 N N . PRO A 1 92 ? -11.086 -7.543 -11.781 1 94.31 92 PRO A N 1
ATOM 716 C CA . PRO A 1 92 ? -9.891 -6.809 -12.211 1 94.31 92 PRO A CA 1
ATOM 717 C C . PRO A 1 92 ? -9.055 -6.301 -11.039 1 94.31 92 PRO A C 1
ATOM 719 O O . PRO A 1 92 ? -9.594 -6.062 -9.953 1 94.31 92 PRO A O 1
ATOM 722 N N . LEU A 1 93 ? -7.781 -6.141 -11.273 1 95.25 93 LEU A N 1
ATOM 723 C CA . LEU A 1 93 ? -6.922 -5.496 -10.289 1 95.25 93 LEU A CA 1
ATOM 724 C C . LEU A 1 93 ? -7.336 -4.047 -10.07 1 95.25 93 LEU A C 1
ATOM 726 O O . LEU A 1 93 ? -7.734 -3.361 -11.016 1 95.25 93 LEU A O 1
ATOM 730 N N . VAL A 1 94 ? -7.281 -3.652 -8.891 1 96.81 94 VAL A N 1
ATOM 731 C CA . VAL A 1 94 ? -7.352 -2.227 -8.578 1 96.81 94 VAL A CA 1
ATOM 732 C C . VAL A 1 94 ? -5.941 -1.67 -8.391 1 96.81 94 VAL A C 1
ATOM 734 O O . VAL A 1 94 ? -5.211 -2.098 -7.496 1 96.81 94 VAL A O 1
ATOM 737 N N . ILE A 1 95 ? -5.555 -0.751 -9.203 1 97.88 95 ILE A N 1
ATOM 738 C CA . ILE A 1 95 ? -4.203 -0.199 -9.172 1 97.88 95 ILE A CA 1
ATOM 739 C C . ILE A 1 95 ? -4.266 1.297 -8.875 1 97.88 95 ILE A C 1
ATOM 741 O O . ILE A 1 95 ? -5.051 2.025 -9.484 1 97.88 95 ILE A O 1
ATOM 745 N N . ARG A 1 96 ? -3.541 1.745 -7.953 1 98.62 96 ARG A N 1
ATOM 746 C CA . ARG A 1 96 ? -3.34 3.15 -7.613 1 98.62 96 ARG A CA 1
ATOM 747 C C . ARG A 1 96 ? -1.856 3.506 -7.613 1 98.62 96 ARG A C 1
ATOM 749 O O . ARG A 1 96 ? -1.042 2.799 -7.02 1 98.62 96 ARG A O 1
ATOM 756 N N . SER A 1 97 ? -1.508 4.504 -8.297 1 98.44 97 SER A N 1
ATOM 757 C CA . SER A 1 97 ? -0.111 4.93 -8.32 1 98.44 97 SER A CA 1
ATOM 758 C C . SER A 1 97 ? 0.008 6.445 -8.242 1 98.44 97 SER A C 1
ATOM 760 O O . SER A 1 97 ? -0.939 7.168 -8.562 1 98.44 97 SER A O 1
ATOM 762 N N . GLY A 1 98 ? 1.076 6.906 -7.738 1 98.12 98 GLY A N 1
ATOM 763 C CA . GLY A 1 98 ? 1.302 8.336 -7.625 1 98.12 98 GLY A CA 1
ATOM 764 C C . GLY A 1 98 ? 2.625 8.688 -6.969 1 98.12 98 GLY A C 1
ATOM 765 O O . GLY A 1 98 ? 3.488 7.82 -6.809 1 98.12 98 GLY A O 1
ATOM 766 N N . ASN A 1 99 ? 2.736 9.945 -6.703 1 96.88 99 ASN A N 1
ATOM 767 C CA . ASN A 1 99 ? 3.982 10.461 -6.148 1 96.88 99 ASN A CA 1
ATOM 768 C C . ASN A 1 99 ? 3.914 10.578 -4.629 1 96.88 99 ASN A C 1
ATOM 770 O O . ASN A 1 99 ? 2.863 10.906 -4.074 1 96.88 99 ASN A O 1
ATOM 774 N N . TYR A 1 100 ? 5.086 10.352 -4.023 1 98.31 100 TYR A N 1
ATOM 775 C CA . TYR A 1 100 ? 5.23 10.523 -2.582 1 98.31 100 TYR A CA 1
ATOM 776 C C . TYR A 1 100 ? 4.68 11.875 -2.137 1 98.31 100 TYR A C 1
ATOM 778 O O . TYR A 1 100 ? 4.906 12.891 -2.799 1 98.31 100 TYR A O 1
ATOM 786 N N . ALA A 1 101 ? 4.008 11.906 -0.988 1 98.56 101 ALA A N 1
ATOM 787 C CA . ALA A 1 101 ? 3.412 13.148 -0.501 1 98.56 101 ALA A CA 1
ATOM 788 C C . ALA A 1 101 ? 3.973 13.531 0.866 1 98.56 101 ALA A C 1
ATOM 790 O O . ALA A 1 101 ? 4.363 14.68 1.087 1 98.56 101 ALA A O 1
ATOM 791 N N . ALA A 1 102 ? 4.016 12.531 1.812 1 98.5 102 ALA A N 1
ATOM 792 C CA . ALA A 1 102 ? 4.469 12.812 3.172 1 98.5 102 ALA A CA 1
ATOM 793 C C . ALA A 1 102 ? 4.793 11.531 3.922 1 98.5 102 ALA A C 1
ATOM 795 O O . ALA A 1 102 ? 4.355 10.445 3.523 1 98.5 102 ALA A O 1
ATOM 796 N N . GLY A 1 103 ? 5.543 11.664 4.965 1 98.5 103 GLY A N 1
ATOM 797 C CA . GLY A 1 103 ? 5.793 10.555 5.871 1 98.5 103 GLY A CA 1
ATOM 798 C C . GLY A 1 103 ? 7.188 9.969 5.727 1 98.5 103 GLY A C 1
ATOM 799 O O . GLY A 1 103 ? 8.133 10.68 5.367 1 98.5 103 GLY A O 1
ATOM 800 N N . PHE A 1 104 ? 7.324 8.648 6.152 1 97.81 104 PHE A N 1
ATOM 801 C CA . PHE A 1 104 ? 8.625 7.988 6.117 1 97.81 104 PHE A CA 1
ATOM 802 C C . PHE A 1 104 ? 8.477 6.527 5.707 1 97.81 104 PHE A C 1
ATOM 804 O O . PHE A 1 104 ? 7.582 5.828 6.191 1 97.81 104 PHE A O 1
ATOM 811 N N . GLU A 1 105 ? 9.375 6.074 4.836 1 97.12 105 GLU A N 1
ATOM 812 C CA . GLU A 1 105 ? 9.266 4.746 4.238 1 97.12 105 GLU A CA 1
ATOM 813 C C . GLU A 1 105 ? 9.961 3.693 5.098 1 97.12 105 GLU A C 1
ATOM 815 O O . GLU A 1 105 ? 9.648 2.504 5.004 1 97.12 105 GLU A O 1
ATOM 820 N N . ASN A 1 106 ? 10.953 4.125 5.789 1 93.62 106 ASN A N 1
ATOM 821 C CA . ASN A 1 106 ? 11.703 3.24 6.68 1 93.62 106 ASN A CA 1
ATOM 822 C C . ASN A 1 106 ? 12.156 3.969 7.941 1 93.62 106 ASN A C 1
ATOM 824 O O . ASN A 1 106 ? 12.562 5.133 7.879 1 93.62 106 ASN A O 1
ATOM 828 N N . ARG A 1 107 ? 11.844 3.256 9.062 1 85.81 107 ARG A N 1
ATOM 829 C CA . ARG A 1 107 ? 12.43 3.83 10.266 1 85.81 107 ARG A CA 1
ATOM 830 C C . ARG A 1 107 ? 13.867 3.357 10.461 1 85.81 107 ARG A C 1
ATOM 832 O O . ARG A 1 107 ? 14.156 2.166 10.328 1 85.81 107 ARG A O 1
ATOM 839 N N . ALA A 1 108 ? 14.891 4.113 10.195 1 59.66 108 ALA A N 1
ATOM 840 C CA . ALA A 1 108 ? 16.281 3.801 10.516 1 59.66 108 ALA A CA 1
ATOM 841 C C . ALA A 1 108 ? 16.406 3.205 11.922 1 59.66 108 ALA A C 1
ATOM 843 O O . ALA A 1 108 ? 15.586 3.504 12.797 1 59.66 108 ALA A O 1
ATOM 844 N N . ASN A 1 109 ? 16.797 1.729 12.008 1 46.56 109 ASN A N 1
ATOM 845 C CA . ASN A 1 109 ? 17.203 1.103 13.266 1 46.56 109 ASN A CA 1
ATOM 846 C C . ASN A 1 109 ? 17.656 2.139 14.289 1 46.56 109 ASN A C 1
ATOM 848 O O . ASN A 1 109 ? 18.547 2.941 14.016 1 46.56 109 ASN A O 1
ATOM 852 N N . LEU A 1 110 ? 16.891 2.58 15.164 1 32.88 110 LEU A N 1
ATOM 853 C CA . LEU A 1 110 ? 17.578 2.924 16.391 1 32.88 110 LEU A CA 1
ATOM 854 C C . LEU A 1 110 ? 18.406 1.747 16.906 1 32.88 110 LEU A C 1
ATOM 856 O O . LEU A 1 110 ? 18 0.592 16.766 1 32.88 110 LEU A O 1
ATOM 860 N N . MET B 1 1 ? 3.889 -13.875 22.656 1 42.44 1 MET B N 1
ATOM 861 C CA . MET B 1 1 ? 3.113 -13.938 21.406 1 42.44 1 MET B CA 1
ATOM 862 C C . MET B 1 1 ? 3.967 -13.531 20.219 1 42.44 1 MET B C 1
ATOM 864 O O . MET B 1 1 ? 4.781 -12.609 20.312 1 42.44 1 MET B O 1
ATOM 868 N N . SER B 1 2 ? 4.449 -14.289 19.359 1 51.69 2 SER B N 1
ATOM 869 C CA . SER B 1 2 ? 5.43 -14.07 18.297 1 51.69 2 SER B CA 1
ATOM 870 C C . SER B 1 2 ? 5.098 -12.836 17.484 1 51.69 2 SER B C 1
ATOM 872 O O . SER B 1 2 ? 3.996 -12.719 16.938 1 51.69 2 SER B O 1
ATOM 874 N N . SER B 1 3 ? 5.508 -11.539 17.828 1 77.12 3 SER B N 1
ATOM 875 C CA . SER B 1 3 ? 5.23 -10.148 17.484 1 77.12 3 SER B CA 1
ATOM 876 C C . SER B 1 3 ? 5.633 -9.844 16.047 1 77.12 3 SER B C 1
ATOM 878 O O . SER B 1 3 ? 6.812 -9.633 15.75 1 77.12 3 SER B O 1
ATOM 880 N N . GLN B 1 4 ? 4.84 -10.328 15.094 1 93.25 4 GLN B N 1
ATOM 881 C CA . 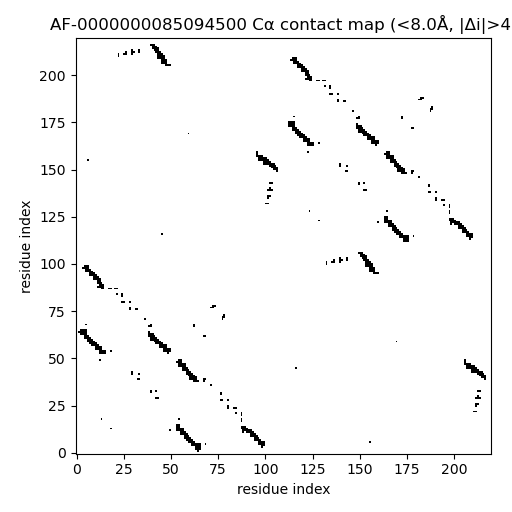GLN B 1 4 ? 5.133 -10.102 13.688 1 93.25 4 GLN B CA 1
ATOM 882 C C . GLN B 1 4 ? 4.641 -8.727 13.234 1 93.25 4 GLN B C 1
ATOM 884 O O . GLN B 1 4 ? 3.602 -8.25 13.703 1 93.25 4 GLN B O 1
ATOM 889 N N . PRO B 1 5 ? 5.383 -8.203 12.375 1 97.19 5 PRO B N 1
ATOM 890 C CA . PRO B 1 5 ? 4.961 -6.887 11.875 1 97.19 5 PRO B CA 1
ATOM 891 C C . PRO B 1 5 ? 3.607 -6.926 11.172 1 97.19 5 PRO B C 1
ATOM 893 O O . PRO B 1 5 ? 3.24 -7.949 10.594 1 97.19 5 PRO B O 1
ATOM 896 N N . LEU B 1 6 ? 2.891 -5.895 11.32 1 98.12 6 LEU B N 1
ATOM 897 C CA . LEU B 1 6 ? 1.623 -5.699 10.625 1 98.12 6 LEU B CA 1
ATOM 898 C C . LEU B 1 6 ? 1.776 -4.703 9.484 1 98.12 6 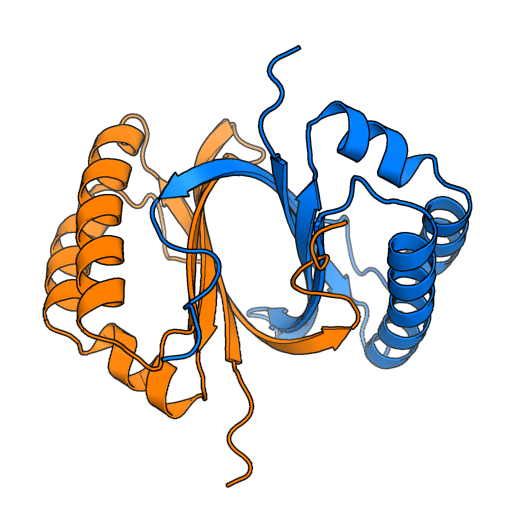LEU B C 1
ATOM 900 O O . LEU B 1 6 ? 2.27 -3.59 9.688 1 98.12 6 LEU B O 1
ATOM 904 N N . HIS B 1 7 ? 1.441 -5.152 8.258 1 98.75 7 HIS B N 1
ATOM 905 C CA . HIS B 1 7 ? 1.384 -4.258 7.109 1 98.75 7 HIS B CA 1
ATOM 906 C C . HIS B 1 7 ? -0.031 -3.732 6.891 1 98.75 7 HIS B C 1
ATOM 908 O O . HIS B 1 7 ? -1.006 -4.461 7.086 1 98.75 7 HIS B O 1
ATOM 914 N N . LEU B 1 8 ? -0.132 -2.473 6.496 1 98.81 8 LEU B N 1
ATOM 915 C CA . LEU B 1 8 ? -1.44 -1.84 6.375 1 98.81 8 LEU B CA 1
ATOM 916 C C . LEU B 1 8 ? -1.449 -0.823 5.238 1 98.81 8 LEU B C 1
ATOM 918 O O . LEU B 1 8 ? -0.485 -0.076 5.059 1 98.81 8 LEU B O 1
ATOM 922 N N . VAL B 1 9 ? -2.477 -0.823 4.434 1 98.88 9 VAL B N 1
ATOM 923 C CA . VAL B 1 9 ? -2.779 0.228 3.465 1 98.88 9 VAL B CA 1
ATOM 924 C C . VAL B 1 9 ? -4.117 0.875 3.807 1 98.88 9 VAL B C 1
ATOM 926 O O . VAL B 1 9 ? -5.102 0.179 4.07 1 98.88 9 VAL B O 1
ATOM 929 N N . ALA B 1 10 ? -4.152 2.176 3.896 1 98.62 10 ALA B N 1
ATOM 930 C CA . ALA B 1 10 ? -5.379 2.949 4.066 1 98.62 10 ALA B CA 1
ATOM 931 C C . ALA B 1 10 ? -5.629 3.852 2.861 1 98.62 10 ALA B C 1
ATOM 933 O O . ALA B 1 10 ? -4.723 4.551 2.404 1 98.62 10 ALA B O 1
ATOM 934 N N . ILE B 1 11 ? -6.789 3.83 2.352 1 98.62 11 ILE B N 1
ATOM 935 C CA . ILE B 1 11 ? -7.191 4.617 1.191 1 98.62 11 ILE B CA 1
ATOM 936 C C . ILE B 1 11 ? -8.203 5.68 1.613 1 98.62 11 ILE B C 1
ATOM 938 O O . ILE B 1 11 ? -9.289 5.352 2.104 1 98.62 11 ILE B O 1
ATOM 942 N N . ALA B 1 12 ? -7.855 6.883 1.465 1 98.44 12 ALA B N 1
ATOM 943 C CA . ALA B 1 12 ? -8.734 8.016 1.753 1 98.44 12 ALA B CA 1
ATOM 944 C C . ALA B 1 12 ? -9.188 8.695 0.466 1 98.44 12 ALA B C 1
ATOM 946 O O . ALA B 1 12 ? -8.359 9.195 -0.303 1 98.44 12 ALA B O 1
ATOM 947 N N . THR B 1 13 ? -10.43 8.703 0.198 1 98.69 13 THR B N 1
ATOM 948 C CA . THR B 1 13 ? -10.992 9.5 -0.883 1 98.69 13 THR B CA 1
ATOM 949 C C . THR B 1 13 ? -11.391 10.883 -0.38 1 98.69 13 THR B C 1
ATOM 951 O O . THR B 1 13 ? -12.031 11.016 0.666 1 98.69 13 THR B O 1
ATOM 954 N N . LEU B 1 14 ? -11 11.875 -1.106 1 98.69 14 LEU B N 1
ATOM 955 C CA . LEU B 1 14 ? -11.156 13.234 -0.605 1 98.69 14 LEU B CA 1
ATOM 956 C C . LEU B 1 14 ? -12.305 13.945 -1.317 1 98.69 14 LEU B C 1
ATOM 958 O O . LEU B 1 14 ? -12.586 13.656 -2.482 1 98.69 14 LEU B O 1
ATOM 962 N N . GLN B 1 15 ? -12.875 14.891 -0.616 1 98.06 15 GLN B N 1
ATOM 963 C CA . GLN B 1 15 ? -13.805 15.836 -1.229 1 98.06 15 GLN B CA 1
ATOM 964 C C . GLN B 1 15 ? -13.102 16.719 -2.248 1 98.06 15 GLN B C 1
ATOM 966 O O . GLN B 1 15 ? -11.898 16.984 -2.135 1 98.06 15 GLN B O 1
ATOM 971 N N . ASP B 1 16 ? -13.922 17.156 -3.219 1 97.31 16 ASP B N 1
ATOM 972 C CA . ASP B 1 16 ? -13.375 18.031 -4.246 1 97.31 16 ASP B CA 1
ATOM 973 C C . ASP B 1 16 ? -12.734 19.281 -3.625 1 97.31 16 ASP B C 1
ATOM 975 O O . ASP B 1 16 ? -13.312 19.891 -2.73 1 97.31 16 ASP B O 1
ATOM 979 N N . GLY B 1 17 ? -11.461 19.547 -4.047 1 97.38 17 GLY B N 1
ATOM 980 C CA . GLY B 1 17 ? -10.781 20.766 -3.648 1 97.38 17 GLY B CA 1
ATOM 981 C C . GLY B 1 17 ? -10.117 20.672 -2.291 1 97.38 17 GLY B C 1
ATOM 982 O O . GLY B 1 17 ? -9.57 21.641 -1.783 1 97.38 17 GLY B O 1
ATOM 983 N N . LYS B 1 18 ? -10.078 19.5 -1.681 1 98 18 LYS B N 1
ATOM 984 C CA . LYS B 1 18 ? -9.617 19.391 -0.298 1 98 18 LYS B CA 1
ATOM 985 C C . LYS B 1 18 ? -8.227 18.766 -0.229 1 98 18 LYS B C 1
ATOM 987 O O . LYS B 1 18 ? -7.684 18.562 0.859 1 98 18 LYS B O 1
ATOM 992 N N . LEU B 1 19 ? -7.617 18.531 -1.306 1 98.12 19 LEU B N 1
ATOM 993 C CA . LEU B 1 19 ? -6.359 17.797 -1.342 1 98.12 19 LEU B CA 1
ATOM 994 C C . LEU B 1 19 ? -5.273 18.531 -0.571 1 98.12 19 LEU B C 1
ATOM 996 O O . LEU B 1 19 ? -4.617 17.953 0.3 1 98.12 19 LEU B O 1
ATOM 1000 N N . GLN B 1 20 ? -5.109 19.797 -0.882 1 97.75 20 GLN B N 1
ATOM 1001 C CA . GLN B 1 20 ? -4.016 20.547 -0.262 1 97.75 20 GLN B CA 1
ATOM 1002 C C . GLN B 1 20 ? -4.207 20.641 1.249 1 97.75 20 GLN B C 1
ATOM 1004 O O . GLN B 1 20 ? -3.252 20.484 2.012 1 97.75 20 GLN B O 1
ATOM 1009 N N . GLY B 1 21 ? -5.406 20.953 1.669 1 97.81 21 GLY B N 1
ATOM 1010 C CA . GLY B 1 21 ? -5.688 20.969 3.096 1 97.81 21 GLY B CA 1
ATOM 1011 C C . GLY B 1 21 ? -5.418 19.641 3.775 1 97.81 21 GLY B C 1
ATOM 1012 O O . GLY B 1 21 ? -4.848 19.594 4.867 1 97.81 21 GLY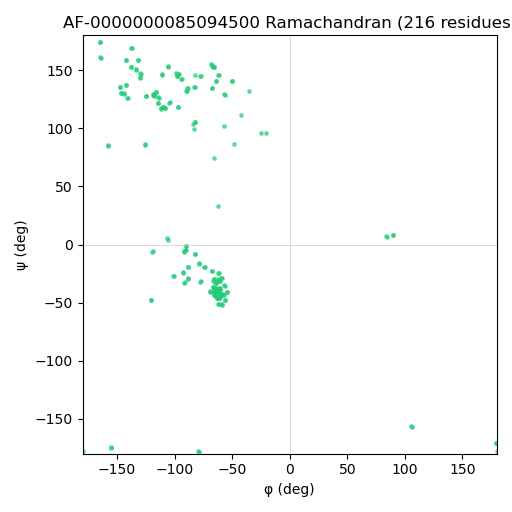 B O 1
ATOM 1013 N N . ALA B 1 22 ? -5.805 18.562 3.143 1 98.31 22 ALA B N 1
ATOM 1014 C CA . ALA B 1 22 ? -5.551 17.219 3.666 1 98.31 22 ALA B CA 1
ATOM 1015 C C . ALA B 1 22 ? -4.051 16.953 3.795 1 98.31 22 ALA B C 1
ATOM 1017 O O . ALA B 1 22 ? -3.588 16.453 4.824 1 98.31 22 ALA B O 1
ATOM 1018 N N . LEU 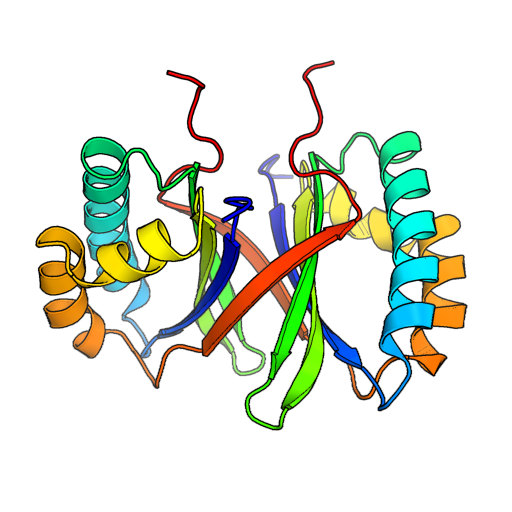B 1 23 ? -3.316 17.328 2.762 1 98.38 23 LEU B N 1
ATOM 1019 C CA . LEU B 1 23 ? -1.883 17.062 2.75 1 98.38 23 LEU B CA 1
ATOM 1020 C C . LEU B 1 23 ? -1.174 17.844 3.85 1 98.38 23 LEU B C 1
ATOM 1022 O O . LEU B 1 23 ? -0.224 17.344 4.457 1 98.38 23 LEU B O 1
ATOM 1026 N N . ASP B 1 24 ? -1.604 19.078 4.102 1 98 24 ASP B N 1
ATOM 1027 C CA . ASP B 1 24 ? -1.033 19.859 5.191 1 98 24 ASP B CA 1
ATOM 1028 C C . ASP B 1 24 ? -1.255 19.172 6.535 1 98 24 ASP B C 1
ATOM 1030 O O . ASP B 1 24 ? -0.339 19.094 7.359 1 98 24 ASP B O 1
ATOM 1034 N N . ALA B 1 25 ? -2.447 18.719 6.734 1 97.94 25 ALA B N 1
ATOM 1035 C CA . ALA B 1 25 ? -2.77 18 7.969 1 97.94 25 ALA B CA 1
ATOM 1036 C C . ALA B 1 25 ? -1.989 16.703 8.078 1 97.94 25 ALA B C 1
ATOM 1038 O O . ALA B 1 25 ? -1.513 16.344 9.156 1 97.94 25 ALA B O 1
ATOM 1039 N N . ILE B 1 26 ? -1.808 15.969 7.02 1 98.44 26 ILE B N 1
ATOM 1040 C CA . ILE B 1 26 ? -1.114 14.688 6.977 1 98.44 26 ILE B CA 1
ATOM 1041 C C . ILE B 1 26 ? 0.369 14.898 7.277 1 98.44 26 ILE B C 1
ATOM 1043 O O . ILE B 1 26 ? 0.986 14.086 7.973 1 98.44 26 ILE B O 1
ATOM 1047 N N . LYS B 1 27 ? 0.884 15.953 6.711 1 98.31 27 LYS B N 1
ATOM 1048 C CA . LYS B 1 27 ? 2.283 16.266 7.004 1 98.31 27 LYS B CA 1
ATOM 1049 C C . LYS B 1 27 ? 2.512 16.406 8.508 1 98.31 27 LYS B C 1
ATOM 1051 O O . LYS B 1 27 ? 3.461 15.836 9.047 1 98.31 27 LYS B O 1
ATOM 1056 N N . THR B 1 28 ? 1.673 17.141 9.148 1 97.94 28 THR B N 1
ATOM 1057 C CA . THR B 1 28 ? 1.765 17.297 10.594 1 97.94 28 THR B CA 1
ATOM 1058 C C . THR B 1 28 ? 1.614 15.953 11.297 1 97.94 28 THR B C 1
ATOM 1060 O O . THR B 1 28 ? 2.389 15.625 12.203 1 97.94 28 THR B O 1
ATOM 1063 N N . LEU B 1 29 ? 0.683 15.141 10.914 1 98.19 29 LEU B N 1
ATOM 1064 C CA . LEU B 1 29 ? 0.428 13.828 11.492 1 98.19 29 LEU B CA 1
ATOM 1065 C C . LEU B 1 29 ? 1.661 12.938 11.383 1 98.19 29 LEU B C 1
ATOM 1067 O O . LEU B 1 29 ? 2.084 12.336 12.375 1 98.19 29 LEU B O 1
ATOM 1071 N N . THR B 1 30 ? 2.191 12.844 10.188 1 98.25 30 THR B N 1
ATOM 1072 C CA . THR B 1 30 ? 3.297 11.922 9.945 1 98.25 30 THR B CA 1
ATOM 1073 C C . THR B 1 30 ? 4.547 12.367 10.703 1 98.25 30 THR B C 1
ATOM 1075 O O . THR B 1 30 ? 5.324 11.531 11.172 1 98.25 30 THR B O 1
ATOM 1078 N N . GLU B 1 31 ? 4.797 13.672 10.812 1 97.88 31 GLU B N 1
ATOM 1079 C CA . GLU B 1 31 ? 5.922 14.188 11.586 1 97.88 31 GLU B CA 1
ATOM 1080 C C . GLU B 1 31 ? 5.785 13.828 13.062 1 97.88 31 GLU B C 1
ATOM 1082 O O . GLU B 1 31 ? 6.742 13.359 13.688 1 97.88 31 GLU B O 1
ATOM 1087 N N . GLU B 1 32 ? 4.637 14.008 13.609 1 98 32 GLU B N 1
ATOM 1088 C CA . GLU B 1 32 ? 4.395 13.672 15.008 1 98 32 GLU B CA 1
ATOM 1089 C C . GLU B 1 32 ? 4.508 12.172 15.25 1 98 32 GLU B C 1
ATOM 1091 O O . GLU B 1 32 ? 5.051 11.734 16.266 1 98 32 GLU B O 1
ATOM 1096 N N . ALA B 1 33 ? 3.928 11.344 14.344 1 97.62 33 ALA B N 1
ATOM 1097 C CA . ALA B 1 33 ? 4.02 9.891 14.453 1 97.62 33 ALA B CA 1
ATOM 1098 C C . ALA B 1 33 ? 5.473 9.43 14.414 1 97.62 33 ALA B C 1
ATOM 1100 O O . ALA B 1 33 ? 5.867 8.539 15.172 1 97.62 33 ALA B O 1
ATOM 1101 N N . HIS B 1 34 ? 6.211 10.031 13.531 1 97.31 34 HIS B N 1
ATOM 1102 C CA . HIS B 1 34 ? 7.625 9.68 13.422 1 97.31 34 HIS B CA 1
ATOM 1103 C C . HIS B 1 34 ? 8.359 9.969 14.727 1 97.31 34 HIS B C 1
ATOM 1105 O O . HIS B 1 34 ? 9.188 9.164 15.164 1 97.31 34 HIS B O 1
ATOM 1111 N N . LYS B 1 35 ? 8.039 11.023 15.359 1 96.44 35 LYS B N 1
ATOM 1112 C CA . LYS B 1 35 ? 8.719 11.461 16.578 1 96.44 35 LYS B CA 1
ATOM 1113 C C . LYS B 1 35 ? 8.273 10.633 17.781 1 96.44 35 LYS B C 1
ATOM 1115 O O . LYS B 1 35 ? 9.078 10.344 18.672 1 96.44 35 LYS B O 1
ATOM 1120 N N . ASN B 1 36 ? 7.043 10.18 17.781 1 96.69 36 ASN B N 1
ATOM 1121 C CA . ASN B 1 36 ? 6.469 9.766 19.062 1 96.69 36 ASN B CA 1
ATOM 1122 C C . ASN B 1 36 ? 6.078 8.289 19.047 1 96.69 36 ASN B C 1
ATOM 1124 O O . ASN B 1 36 ? 5.695 7.734 20.078 1 96.69 36 ASN B O 1
ATOM 1128 N N . GLU B 1 37 ? 6.164 7.637 17.922 1 96.94 37 GLU B N 1
ATOM 1129 C CA . GLU B 1 37 ? 5.723 6.246 17.812 1 96.94 37 GLU B CA 1
ATOM 1130 C C . GLU B 1 37 ? 6.832 5.359 17.25 1 96.94 37 GLU B C 1
ATOM 1132 O O . GLU B 1 37 ? 6.816 4.996 16.078 1 96.94 37 GLU B O 1
ATOM 1137 N N . PRO B 1 38 ? 7.691 4.867 18.109 1 95.62 38 PRO B N 1
ATOM 1138 C CA . PRO B 1 38 ? 8.852 4.102 17.641 1 95.62 38 PRO B CA 1
ATOM 1139 C C . PRO B 1 38 ? 8.461 2.766 17.016 1 95.62 38 PRO B C 1
ATOM 1141 O O . PRO B 1 38 ? 9.203 2.219 16.203 1 95.62 38 PRO B O 1
ATOM 1144 N N . GLY B 1 39 ? 7.289 2.207 17.344 1 96.12 39 GLY B N 1
ATOM 1145 C CA . GLY B 1 39 ? 6.855 0.934 16.781 1 96.12 39 GLY B CA 1
ATOM 1146 C C . GLY B 1 39 ? 6.23 1.061 15.414 1 96.12 39 GLY B C 1
ATOM 1147 O O . GLY B 1 39 ? 5.891 0.055 14.781 1 96.12 39 GLY B O 1
ATOM 1148 N N . LEU B 1 40 ? 6.008 2.312 15 1 97.19 40 LEU B N 1
ATOM 1149 C CA . LEU B 1 40 ? 5.586 2.586 13.633 1 97.19 40 LEU B CA 1
ATOM 1150 C C . LEU B 1 40 ? 6.785 2.617 12.688 1 97.19 40 LEU B C 1
ATOM 1152 O O . LEU B 1 40 ? 7.535 3.596 12.664 1 97.19 40 LEU B O 1
ATOM 1156 N N . LEU B 1 41 ? 6.949 1.599 11.891 1 97.19 41 LEU B N 1
ATOM 1157 C CA . LEU B 1 41 ? 8.18 1.35 11.141 1 97.19 41 LEU B CA 1
ATOM 1158 C C . LEU B 1 41 ? 8.102 1.966 9.75 1 97.19 41 LEU B C 1
ATOM 1160 O O . LEU B 1 41 ? 9.133 2.201 9.117 1 97.19 41 LEU B O 1
ATOM 1164 N N . ARG B 1 42 ? 6.973 2.15 9.273 1 98.5 42 ARG B N 1
ATOM 1165 C CA . ARG B 1 42 ? 6.652 2.787 7.996 1 98.5 42 ARG B CA 1
ATOM 1166 C C . ARG B 1 42 ? 5.332 3.551 8.086 1 98.5 42 ARG B C 1
ATOM 1168 O O . ARG B 1 42 ? 4.352 3.047 8.633 1 98.5 42 ARG B O 1
ATOM 1175 N N . TYR B 1 43 ? 5.387 4.742 7.645 1 98.56 43 TYR B N 1
ATOM 1176 C CA . TYR B 1 43 ? 4.188 5.578 7.656 1 98.56 43 TYR B CA 1
ATOM 1177 C C . TYR B 1 43 ? 4.301 6.707 6.641 1 98.56 43 TYR B C 1
ATOM 1179 O O . TYR B 1 43 ? 4.668 7.832 6.988 1 98.56 43 TYR B O 1
ATOM 1187 N N . PHE B 1 44 ? 3.922 6.375 5.375 1 98.75 44 PHE B N 1
ATOM 1188 C CA . PHE B 1 44 ? 3.947 7.402 4.34 1 98.75 44 PHE B CA 1
ATOM 1189 C C . PHE B 1 44 ? 2.705 7.312 3.463 1 98.75 44 PHE B C 1
ATOM 1191 O O . PHE B 1 44 ? 1.9 6.391 3.604 1 98.75 44 PHE B O 1
ATOM 1198 N N . CYS B 1 45 ? 2.568 8.375 2.635 1 98.88 45 CYS B N 1
ATOM 1199 C CA . CYS B 1 45 ? 1.439 8.344 1.714 1 98.88 45 CYS B CA 1
ATOM 1200 C C . CYS B 1 45 ? 1.821 8.93 0.36 1 98.88 45 CYS B C 1
ATOM 1202 O O . CYS B 1 45 ? 2.859 9.586 0.232 1 98.88 45 CYS B O 1
ATOM 1204 N N . PHE B 1 46 ? 1.097 8.594 -0.604 1 98.88 46 PHE B N 1
ATOM 1205 C CA . PHE B 1 46 ? 1.19 9.188 -1.932 1 98.88 46 PHE B CA 1
ATOM 1206 C C . PHE B 1 46 ? -0.19 9.578 -2.449 1 98.88 46 PHE B C 1
ATOM 1208 O O . PHE B 1 46 ? -1.207 9.141 -1.906 1 98.88 46 PHE B O 1
ATOM 1215 N N . THR B 1 47 ? -0.188 10.461 -3.361 1 98.75 47 THR B N 1
ATOM 1216 C CA . THR B 1 47 ? -1.442 10.961 -3.914 1 98.75 47 THR B CA 1
ATOM 1217 C C . THR B 1 47 ? -1.774 10.25 -5.227 1 98.75 47 THR B C 1
ATOM 1219 O O . THR B 1 47 ? -0.876 9.914 -6 1 98.75 47 THR B O 1
ATOM 1222 N N . THR B 1 48 ? -3.033 10.039 -5.457 1 98.69 48 THR B N 1
ATOM 1223 C CA . THR B 1 48 ? -3.541 9.438 -6.684 1 98.69 48 THR B CA 1
ATOM 1224 C C . THR B 1 48 ? -4.988 9.852 -6.93 1 98.69 48 THR B C 1
ATOM 1226 O O . THR B 1 48 ? -5.496 10.766 -6.281 1 98.69 48 THR B O 1
ATOM 1229 N N . LYS B 1 49 ? -5.598 9.297 -7.938 1 98.25 49 LYS B N 1
ATOM 1230 C CA . LYS B 1 49 ? -7.016 9.477 -8.242 1 98.25 49 LYS B CA 1
ATOM 1231 C C . LYS B 1 49 ? -7.703 8.133 -8.469 1 98.25 49 LYS B C 1
ATOM 1233 O O . LYS B 1 49 ? -7.078 7.184 -8.945 1 98.25 49 LYS B O 1
ATOM 1238 N N . ASN B 1 50 ? -8.938 8.086 -8.008 1 97.56 50 ASN B N 1
ATOM 1239 C CA . ASN B 1 50 ? -9.695 6.879 -8.32 1 97.56 50 ASN B CA 1
ATOM 1240 C C . ASN B 1 50 ? -10.234 6.91 -9.75 1 97.56 50 ASN B C 1
ATOM 1242 O O . ASN B 1 50 ? -9.906 7.812 -10.523 1 97.56 50 ASN B O 1
ATOM 1246 N N . GLU B 1 51 ? -10.945 5.887 -10.078 1 95.69 51 GLU B N 1
ATOM 1247 C CA . GLU B 1 51 ? -11.43 5.707 -11.445 1 95.69 51 GLU B CA 1
ATOM 1248 C C . GLU B 1 51 ? -12.352 6.852 -11.859 1 95.69 51 GLU B C 1
ATOM 1250 O O . GLU B 1 51 ? -12.492 7.141 -13.055 1 95.69 51 GLU B O 1
ATOM 1255 N N . GLN B 1 52 ? -12.977 7.512 -10.883 1 96.25 52 GLN B N 1
ATOM 1256 C CA . GLN B 1 52 ? -13.898 8.609 -11.164 1 96.25 52 GLN B CA 1
ATOM 1257 C C . GLN B 1 52 ? -13.164 9.945 -11.203 1 96.25 52 GLN B C 1
ATOM 1259 O O . GLN B 1 52 ? -13.781 10.992 -11.383 1 96.25 52 GLN B O 1
ATOM 1264 N N . GLY B 1 53 ? -11.898 9.93 -10.961 1 97.06 53 GLY B N 1
ATOM 1265 C CA . GLY B 1 53 ? -11.094 11.141 -11.023 1 97.06 53 GLY B CA 1
ATOM 1266 C C . GLY B 1 53 ? -11.023 11.875 -9.695 1 97.06 53 GLY B C 1
ATOM 1267 O O . GLY B 1 53 ? -10.508 12.992 -9.617 1 97.06 53 GLY B O 1
ATOM 1268 N N . GLN B 1 54 ? -11.539 11.258 -8.633 1 98.12 54 GLN B N 1
ATOM 1269 C CA . GLN B 1 54 ? -11.477 11.875 -7.312 1 98.12 54 GLN B CA 1
ATOM 1270 C C . GLN B 1 54 ? -10.078 11.742 -6.707 1 98.12 54 GLN B C 1
ATOM 1272 O O . GLN B 1 54 ? -9.43 10.711 -6.863 1 98.12 54 GLN B O 1
ATOM 1277 N N . ASP B 1 55 ? -9.711 12.734 -6 1 98.69 55 ASP B N 1
ATOM 1278 C CA . ASP B 1 55 ? -8.422 12.703 -5.316 1 98.69 55 ASP B CA 1
ATOM 1279 C C . ASP B 1 55 ? -8.422 11.656 -4.203 1 98.69 55 ASP B C 1
ATOM 1281 O O . ASP B 1 55 ? -9.383 11.562 -3.43 1 98.69 55 ASP B O 1
ATOM 1285 N N . GLN B 1 56 ? -7.363 10.914 -4.188 1 98.75 56 GLN B N 1
ATOM 1286 C CA . GLN B 1 56 ? -7.137 9.969 -3.092 1 98.75 56 GLN B CA 1
ATOM 1287 C C . GLN B 1 56 ? -5.738 10.141 -2.502 1 98.75 56 GLN B C 1
ATOM 1289 O O . GLN B 1 56 ? -4.805 10.531 -3.205 1 98.75 56 GLN B O 1
ATOM 1294 N N . VAL B 1 57 ? -5.656 9.906 -1.235 1 98.88 57 VAL B N 1
ATOM 1295 C CA . VAL B 1 57 ? -4.387 9.711 -0.542 1 98.88 57 VAL B CA 1
ATOM 1296 C C . VAL B 1 57 ? -4.297 8.273 -0.028 1 98.88 57 VAL B C 1
ATOM 1298 O O . VAL B 1 57 ? -5.215 7.789 0.636 1 98.88 57 VAL B O 1
ATOM 1301 N N . ILE B 1 58 ? -3.229 7.582 -0.373 1 98.94 58 ILE B N 1
ATOM 1302 C CA . ILE B 1 58 ? -3.014 6.207 0.058 1 98.94 58 ILE B CA 1
ATOM 1303 C C . ILE B 1 58 ? -1.865 6.152 1.062 1 98.94 58 ILE B C 1
ATOM 1305 O O . ILE B 1 58 ? -0.735 6.527 0.741 1 98.94 58 ILE B O 1
ATOM 1309 N N . PHE B 1 59 ? -2.158 5.727 2.252 1 98.88 59 PHE B N 1
ATOM 1310 C CA . PHE B 1 59 ? -1.149 5.492 3.279 1 98.88 59 PHE B CA 1
ATOM 1311 C C . PHE B 1 59 ? -0.602 4.074 3.189 1 98.88 59 PHE B C 1
ATOM 1313 O O . PHE B 1 59 ? -1.36 3.121 3.004 1 98.88 59 PHE B O 1
ATOM 1320 N N . VAL B 1 60 ? 0.646 3.941 3.275 1 98.88 60 VAL B N 1
ATOM 1321 C CA . VAL B 1 60 ? 1.361 2.678 3.416 1 98.88 60 VAL B CA 1
ATOM 1322 C C . VAL B 1 60 ? 2.059 2.625 4.773 1 98.88 60 VAL B C 1
ATOM 1324 O O . VAL B 1 60 ? 2.893 3.48 5.082 1 98.88 60 VAL B O 1
ATOM 1327 N N . GLU B 1 61 ? 1.714 1.625 5.531 1 98.75 61 GLU B N 1
ATOM 1328 C CA . GLU B 1 61 ? 2.107 1.588 6.938 1 98.75 61 GLU B CA 1
ATOM 1329 C C . GLU B 1 61 ? 2.672 0.222 7.316 1 98.75 61 GLU B C 1
ATOM 1331 O O . GLU B 1 61 ? 2.281 -0.797 6.742 1 98.75 61 GLU B O 1
ATOM 1336 N N . LYS B 1 62 ? 3.545 0.204 8.266 1 98.38 62 LYS B N 1
ATOM 1337 C CA . LYS B 1 62 ? 4.074 -1.001 8.898 1 98.38 62 LYS B CA 1
ATOM 1338 C C . LYS B 1 62 ? 4.258 -0.798 10.398 1 98.38 62 LYS B C 1
ATOM 1340 O O . LYS B 1 62 ? 4.914 0.154 10.828 1 98.38 62 LYS B O 1
ATOM 1345 N N . TYR B 1 63 ? 3.705 -1.654 11.172 1 97.56 63 TYR B N 1
ATOM 1346 C CA . TYR B 1 63 ? 3.814 -1.659 12.625 1 97.56 63 TYR B CA 1
ATOM 1347 C C . TYR B 1 63 ? 4.637 -2.85 13.102 1 97.56 63 TYR B C 1
ATOM 1349 O O . TYR B 1 63 ? 4.582 -3.93 12.508 1 97.56 63 TYR B O 1
ATOM 1357 N N . SER B 1 64 ? 5.332 -2.625 14.156 1 96.44 64 SER B N 1
ATOM 1358 C CA . SER B 1 64 ? 6.145 -3.711 14.703 1 96.44 64 SER B CA 1
ATOM 1359 C C . SER B 1 64 ? 5.277 -4.895 15.117 1 96.44 64 SER B C 1
ATOM 1361 O O . SER B 1 64 ? 5.742 -6.039 15.109 1 96.44 64 SER B O 1
ATOM 1363 N N . ASP B 1 65 ? 4.121 -4.648 15.531 1 95.88 65 ASP B N 1
ATOM 1364 C CA . ASP B 1 65 ? 3.15 -5.688 15.852 1 95.88 65 ASP B CA 1
ATOM 1365 C C . ASP B 1 65 ? 1.742 -5.109 15.969 1 95.88 65 ASP B C 1
ATOM 1367 O O . ASP B 1 65 ? 1.555 -3.895 15.859 1 95.88 65 ASP B O 1
ATOM 1371 N N . GLU B 1 66 ? 0.76 -5.98 16.141 1 95.56 66 GLU B N 1
ATOM 1372 C CA . GLU B 1 66 ? -0.646 -5.586 16.141 1 95.56 66 GLU B CA 1
ATOM 1373 C C . GLU B 1 66 ? -0.961 -4.664 17.312 1 95.56 66 GLU B C 1
ATOM 1375 O O . GLU B 1 66 ? -1.832 -3.797 17.203 1 95.56 66 GLU B O 1
ATOM 1380 N N . GLU B 1 67 ? -0.308 -4.844 18.422 1 95.06 67 GLU B N 1
ATOM 1381 C CA . GLU B 1 67 ? -0.56 -4.008 19.594 1 95.06 67 GLU B CA 1
ATOM 1382 C C . GLU B 1 67 ? -0.171 -2.557 19.328 1 95.06 67 GLU B C 1
ATOM 1384 O O . GLU B 1 67 ? -0.849 -1.634 19.797 1 95.06 67 GLU B O 1
ATOM 1389 N N . VAL B 1 68 ? 0.92 -2.357 18.594 1 95 68 VAL B N 1
ATOM 1390 C CA . VAL B 1 68 ? 1.369 -1.015 18.234 1 95 68 VAL B CA 1
ATOM 1391 C C . VAL B 1 68 ? 0.32 -0.333 17.359 1 95 68 VAL B C 1
ATOM 1393 O O . VAL B 1 68 ? 0.038 0.855 17.531 1 95 68 VAL B O 1
ATOM 1396 N N . HIS B 1 69 ? -0.217 -1.095 16.422 1 96.25 69 HIS B N 1
ATOM 1397 C CA . HIS B 1 69 ? -1.262 -0.544 15.57 1 96.25 69 HIS B CA 1
ATOM 1398 C C . HIS B 1 69 ? -2.475 -0.116 16.391 1 96.25 69 HIS B C 1
ATOM 1400 O O . HIS B 1 69 ? -3.068 0.933 16.125 1 96.25 69 HIS B O 1
ATOM 1406 N N . LYS B 1 70 ? -2.824 -0.85 17.422 1 94.25 70 LYS B N 1
ATOM 1407 C CA . LYS B 1 70 ? -3.998 -0.567 18.234 1 94.25 70 LYS B CA 1
ATOM 1408 C C . LYS B 1 70 ? -3.838 0.75 19 1 94.25 70 LYS B C 1
ATOM 1410 O O . LYS B 1 70 ? -4.812 1.478 19.203 1 94.25 70 LYS B O 1
ATOM 1415 N N . VAL B 1 71 ? -2.629 1.076 19.344 1 94.69 71 VAL B N 1
ATOM 1416 C CA . VAL B 1 71 ? -2.4 2.27 20.156 1 94.69 71 VAL B CA 1
ATOM 1417 C C . VAL B 1 71 ? -2.236 3.486 19.25 1 94.69 71 VAL B C 1
ATOM 1419 O O . VAL B 1 71 ? -2.404 4.625 19.688 1 94.69 71 VAL B O 1
ATOM 1422 N N . HIS B 1 72 ? -1.929 3.254 17.953 1 95.75 72 HIS B N 1
ATOM 1423 C CA . HIS B 1 72 ? -1.709 4.324 16.984 1 95.75 72 HIS B CA 1
ATOM 1424 C C . HIS B 1 72 ? -2.902 5.273 16.938 1 95.75 72 HIS B C 1
ATOM 1426 O O . HIS B 1 72 ? -2.73 6.496 16.938 1 95.75 72 HIS B O 1
ATOM 1432 N N . HIS B 1 73 ? -4.133 4.805 16.984 1 92.75 73 HIS B N 1
ATOM 1433 C CA . HIS B 1 73 ? -5.344 5.602 16.844 1 92.75 73 HIS B CA 1
ATOM 1434 C C . HIS B 1 73 ? -5.68 6.332 18.141 1 92.75 73 HIS B C 1
ATOM 1436 O O . HIS B 1 73 ? -6.488 7.262 18.141 1 92.75 73 HIS B O 1
ATOM 1442 N N . ALA B 1 74 ? -5.066 5.867 19.234 1 94 74 ALA B N 1
ATOM 1443 C CA . ALA B 1 74 ? -5.367 6.457 20.531 1 94 74 ALA B CA 1
ATOM 1444 C C . ALA B 1 74 ? -4.402 7.594 20.859 1 94 74 ALA B C 1
ATOM 1446 O O . ALA B 1 74 ? -4.566 8.289 21.859 1 94 74 ALA B O 1
ATOM 1447 N N . THR B 1 75 ? -3.416 7.801 20.047 1 95.81 75 THR B N 1
ATOM 1448 C CA . THR B 1 75 ? -2.439 8.852 20.297 1 95.81 75 THR B CA 1
ATOM 1449 C C . THR B 1 75 ? -3.08 10.234 20.156 1 95.81 75 THR B C 1
ATOM 1451 O O . THR B 1 75 ? -4.074 10.391 19.453 1 95.81 75 THR B O 1
ATOM 1454 N N . ALA B 1 76 ? -2.516 11.258 20.828 1 95.56 76 ALA B N 1
ATOM 1455 C CA . ALA B 1 76 ? -3.016 12.633 20.781 1 95.56 76 ALA B CA 1
ATOM 1456 C C . ALA B 1 76 ? -2.963 13.188 19.375 1 95.56 76 ALA B C 1
ATOM 1458 O O . ALA B 1 76 ? -3.885 13.883 18.938 1 95.56 76 ALA B O 1
ATOM 1459 N N . HIS B 1 77 ? -1.874 12.922 18.672 1 96.31 77 HIS B N 1
ATOM 1460 C CA . HIS B 1 77 ? -1.717 13.477 17.328 1 96.31 77 HIS B CA 1
ATOM 1461 C C . HIS B 1 77 ? -2.699 12.844 16.359 1 96.31 77 HIS B C 1
ATOM 1463 O O . HIS B 1 77 ? -3.213 13.516 15.461 1 96.31 77 HIS B O 1
ATOM 1469 N N . PHE B 1 78 ? -2.949 11.531 16.422 1 96.75 78 PHE B N 1
ATOM 1470 C CA . PHE B 1 78 ? -3.932 10.914 15.547 1 96.75 78 PHE B CA 1
ATOM 1471 C C . PHE B 1 78 ? -5.328 11.453 15.828 1 96.75 78 PHE B C 1
ATOM 1473 O O . PHE B 1 78 ? -6.094 11.727 14.906 1 96.75 78 PHE B O 1
ATOM 1480 N N . GLN B 1 79 ? -5.684 11.602 17.125 1 95.5 79 GLN B N 1
ATOM 1481 C CA . GLN B 1 79 ? -6.988 12.141 17.5 1 95.5 79 GLN B CA 1
ATOM 1482 C C . GLN B 1 79 ? -7.164 13.57 16.984 1 95.5 79 GLN B C 1
ATOM 1484 O O . GLN B 1 79 ? -8.234 13.93 16.484 1 95.5 79 GLN B O 1
ATOM 1489 N N . ALA B 1 80 ? -6.156 14.383 17.078 1 94.75 80 ALA B N 1
ATOM 1490 C CA . ALA B 1 80 ? -6.188 15.742 16.547 1 94.75 80 ALA B CA 1
ATOM 1491 C C . ALA B 1 80 ? -6.395 15.727 15.031 1 94.75 80 ALA B C 1
ATOM 1493 O O . ALA B 1 80 ? -7.184 16.516 14.5 1 94.75 80 ALA B O 1
ATOM 1494 N N . PHE B 1 81 ? -5.68 14.797 14.344 1 95.44 81 PHE B N 1
ATOM 1495 C CA . PHE B 1 81 ? -5.832 14.633 12.898 1 95.44 81 PHE B CA 1
ATOM 1496 C C . PHE B 1 81 ? -7.25 14.195 12.555 1 95.44 81 PHE B C 1
ATOM 1498 O O . PHE B 1 81 ? -7.855 14.734 11.617 1 95.44 81 PHE B O 1
ATOM 1505 N N . GLY B 1 82 ? -7.758 13.234 13.281 1 93.31 82 GLY B N 1
ATOM 1506 C CA . GLY B 1 82 ? -9.094 12.719 13.039 1 93.31 82 GLY B CA 1
ATOM 1507 C C . GLY B 1 82 ? -10.172 13.789 13.094 1 93.31 82 GLY B C 1
ATOM 1508 O O . GLY B 1 82 ? -11.117 13.758 12.305 1 93.31 82 GLY B O 1
ATOM 1509 N N . LYS B 1 83 ? -10.047 14.758 13.961 1 91.69 83 LYS B N 1
ATOM 1510 C CA . LYS B 1 83 ? -11 15.852 14.102 1 91.69 83 LYS B CA 1
ATOM 1511 C C . LYS B 1 83 ? -11.016 16.734 12.844 1 91.69 83 LYS B C 1
ATOM 1513 O O . LYS B 1 83 ? -12.062 17.25 12.461 1 91.69 83 LYS B O 1
ATOM 1518 N N . LYS B 1 84 ? -9.906 16.797 12.188 1 93.44 84 LYS B N 1
ATOM 1519 C CA . LYS B 1 84 ? -9.773 17.609 10.977 1 93.44 84 LYS B CA 1
ATOM 1520 C C . LYS B 1 84 ? -10.094 16.797 9.727 1 93.44 84 LYS B C 1
ATOM 1522 O O . LYS B 1 84 ? -10.633 17.328 8.758 1 93.44 84 LYS B O 1
ATOM 1527 N N . ALA B 1 85 ? -9.789 15.531 9.797 1 93.12 85 ALA B N 1
ATOM 1528 C CA . ALA B 1 85 ? -9.875 14.656 8.633 1 93.12 85 ALA B CA 1
ATOM 1529 C C . ALA B 1 85 ? -11.312 14.555 8.125 1 93.12 85 ALA B C 1
ATOM 1531 O O . ALA B 1 85 ? -11.539 14.406 6.922 1 93.12 85 ALA B O 1
ATOM 1532 N N . ALA B 1 86 ? -12.227 14.688 9 1 91.62 86 ALA B N 1
ATOM 1533 C CA . ALA B 1 86 ? -13.633 14.578 8.633 1 91.62 86 ALA B CA 1
ATOM 1534 C C . ALA B 1 86 ? -14.008 15.625 7.586 1 91.62 86 ALA B C 1
ATOM 1536 O O . ALA B 1 86 ? -14.891 15.391 6.758 1 91.62 86 ALA B O 1
ATOM 1537 N N . GLU B 1 87 ? -13.344 16.734 7.586 1 95.06 87 GLU B N 1
ATOM 1538 C CA . GLU B 1 87 ? -13.617 17.812 6.641 1 95.06 87 GLU B CA 1
ATOM 1539 C C . GLU B 1 87 ? -13.109 17.469 5.246 1 95.06 87 GLU B C 1
ATOM 1541 O O . GLU B 1 87 ? -13.547 18.062 4.254 1 95.06 87 GLU B O 1
ATOM 1546 N N . PHE B 1 88 ? -12.211 16.531 5.125 1 98.06 88 PHE B N 1
ATOM 1547 C CA . PHE B 1 88 ? -11.547 16.25 3.859 1 98.06 88 PHE B CA 1
ATOM 1548 C C . PHE B 1 88 ? -12.156 15.031 3.186 1 98.06 88 PHE B C 1
ATOM 1550 O O . PHE B 1 88 ? -12.109 14.898 1.961 1 98.06 88 PHE B O 1
ATOM 1557 N N . LEU B 1 89 ? -12.703 14.148 3.941 1 97.75 89 LEU B N 1
ATOM 1558 C CA . LEU B 1 89 ? -13.047 12.812 3.465 1 97.75 89 LEU B CA 1
ATOM 1559 C C . LEU B 1 89 ? -14.383 12.82 2.738 1 97.75 89 LEU B C 1
ATOM 1561 O O . LEU B 1 89 ? -15.359 13.398 3.225 1 97.75 89 LEU B O 1
ATOM 1565 N N . ALA B 1 90 ? -14.445 12.164 1.627 1 97.88 90 ALA B N 1
ATOM 1566 C CA . ALA B 1 90 ? -15.672 11.992 0.854 1 97.88 90 ALA B CA 1
ATOM 1567 C C . ALA B 1 90 ? -16.406 10.727 1.277 1 97.88 90 ALA B C 1
ATOM 1569 O O . ALA B 1 90 ? -17.516 10.453 0.793 1 97.88 90 ALA B O 1
ATOM 1570 N N . GLY B 1 91 ? -15.93 9.914 2.113 1 94.88 91 GLY B N 1
ATOM 1571 C CA . GLY B 1 91 ? -16.438 8.656 2.631 1 94.88 91 GLY B CA 1
ATOM 1572 C C . GLY B 1 91 ? -15.516 8 3.633 1 94.88 91 GLY B C 1
ATOM 1573 O O . GLY B 1 91 ? -14.477 8.562 3.982 1 94.88 91 GLY B O 1
ATOM 1574 N N . PRO B 1 92 ? -15.883 6.852 4.105 1 94.31 92 PRO B N 1
ATOM 1575 C CA . PRO B 1 92 ? -15.039 6.184 5.098 1 94.31 92 PRO B CA 1
ATOM 1576 C C . PRO B 1 92 ? -13.695 5.73 4.523 1 94.31 92 PRO B C 1
ATOM 1578 O O . PRO B 1 92 ? -13.586 5.484 3.32 1 94.31 92 PRO B O 1
ATOM 1581 N N . LEU B 1 93 ? -12.719 5.637 5.375 1 95.38 93 LEU B N 1
ATOM 1582 C CA . LEU B 1 93 ? -11.438 5.055 4.98 1 95.38 93 LEU B CA 1
ATOM 1583 C C . LEU B 1 93 ? -11.602 3.586 4.602 1 95.38 93 LEU B C 1
ATOM 1585 O O . LEU B 1 93 ? -12.398 2.867 5.215 1 95.38 93 LEU B O 1
ATOM 1589 N N . VAL B 1 94 ? -10.93 3.223 3.625 1 96.88 94 VAL B N 1
ATOM 1590 C CA . VAL B 1 94 ? -10.75 1.802 3.348 1 96.88 94 VAL B CA 1
ATOM 1591 C C . VAL B 1 94 ? -9.422 1.325 3.918 1 96.88 94 VAL B C 1
ATOM 1593 O O . VAL B 1 94 ? -8.359 1.812 3.523 1 96.88 94 VAL B O 1
ATOM 1596 N N . ILE B 1 95 ? -9.461 0.414 4.824 1 97.88 95 ILE B N 1
ATOM 1597 C CA . ILE B 1 95 ? -8.258 -0.062 5.5 1 97.88 95 ILE B CA 1
ATOM 1598 C C . ILE B 1 95 ? -8.07 -1.555 5.234 1 97.88 95 ILE B C 1
ATOM 1600 O O . ILE B 1 95 ? -9.016 -2.334 5.359 1 97.88 95 ILE B O 1
ATOM 1604 N N . ARG B 1 96 ? -6.949 -1.947 4.816 1 98.62 96 ARG B N 1
ATOM 1605 C CA . ARG B 1 96 ? -6.523 -3.334 4.652 1 98.62 96 ARG B CA 1
ATOM 1606 C C . ARG B 1 96 ? -5.238 -3.607 5.422 1 98.62 96 ARG B C 1
ATOM 1608 O O . ARG B 1 96 ? -4.27 -2.85 5.316 1 98.62 96 ARG B O 1
ATOM 1615 N N . SER B 1 97 ? -5.238 -4.598 6.207 1 98.44 97 SER B N 1
ATOM 1616 C CA . SER B 1 97 ? -4.035 -4.945 6.953 1 98.44 97 SER B CA 1
ATOM 1617 C C . SER B 1 97 ? -3.809 -6.453 6.973 1 98.44 97 SER B C 1
ATOM 1619 O O . SER B 1 97 ? -4.746 -7.227 6.773 1 98.44 97 SER B O 1
ATOM 1621 N N . GLY B 1 98 ? -2.602 -6.852 7.094 1 98.12 98 GLY B N 1
ATOM 1622 C CA . GLY B 1 98 ? -2.277 -8.266 7.133 1 98.12 98 GLY B CA 1
ATOM 1623 C C . GLY B 1 98 ? -0.789 -8.531 7.25 1 98.12 98 GLY B C 1
ATOM 1624 O O . GLY B 1 98 ? -0.012 -7.625 7.551 1 98.12 98 GLY B O 1
ATOM 1625 N N . ASN B 1 99 ? -0.486 -9.766 7.098 1 96.94 99 ASN B N 1
ATOM 1626 C CA . ASN B 1 99 ? 0.893 -10.211 7.266 1 96.94 99 ASN B CA 1
ATOM 1627 C C . ASN B 1 99 ? 1.619 -10.305 5.926 1 96.94 99 ASN B C 1
ATOM 1629 O O . ASN B 1 99 ? 1.024 -10.688 4.918 1 96.94 99 ASN B O 1
ATOM 1633 N N . TYR B 1 100 ? 2.93 -10.008 6 1 98.31 100 TYR B N 1
ATOM 1634 C CA . TYR B 1 100 ? 3.803 -10.156 4.84 1 98.31 100 TYR B CA 1
ATOM 1635 C C . TYR B 1 100 ? 3.637 -11.523 4.199 1 98.31 100 TYR B C 1
ATOM 1637 O O . TYR B 1 100 ? 3.549 -12.539 4.895 1 98.31 100 TYR B O 1
ATOM 1645 N N . ALA B 1 101 ? 3.65 -11.578 2.857 1 98.56 101 ALA B N 1
ATOM 1646 C CA . ALA B 1 101 ? 3.459 -12.844 2.152 1 98.56 101 ALA B CA 1
ATOM 1647 C C . ALA B 1 101 ? 4.664 -13.172 1.274 1 98.56 101 ALA B C 1
ATOM 1649 O O . ALA B 1 101 ? 5.172 -14.289 1.3 1 98.56 101 ALA B O 1
ATOM 1650 N N . ALA B 1 102 ? 5.129 -12.156 0.465 1 98.56 102 ALA B N 1
ATOM 1651 C CA . ALA B 1 102 ? 6.227 -12.391 -0.468 1 98.56 102 ALA B CA 1
ATOM 1652 C C . ALA B 1 102 ? 6.824 -11.078 -0.962 1 98.56 102 ALA B C 1
ATOM 1654 O O . ALA B 1 102 ? 6.188 -10.023 -0.862 1 98.56 102 ALA B O 1
ATOM 1655 N N . GLY B 1 103 ? 8.008 -11.156 -1.46 1 98.5 103 GLY B N 1
ATOM 1656 C CA . GLY B 1 103 ? 8.625 -10.016 -2.121 1 98.5 103 GLY B CA 1
ATOM 1657 C C . GLY B 1 103 ? 9.711 -9.359 -1.289 1 98.5 103 GLY B C 1
ATOM 1658 O O . GLY B 1 103 ? 10.367 -10.023 -0.484 1 98.5 103 GLY B O 1
ATOM 1659 N N . PHE B 1 104 ? 9.977 -8.039 -1.602 1 97.81 104 PHE B N 1
ATOM 1660 C CA . PHE B 1 104 ? 11.031 -7.305 -0.912 1 97.81 104 PHE B CA 1
ATOM 1661 C C . PHE B 1 104 ? 10.609 -5.863 -0.664 1 97.81 104 PHE B C 1
ATOM 1663 O O . PHE B 1 104 ? 10.062 -5.207 -1.551 1 97.81 104 PHE B O 1
ATOM 1670 N N . GLU B 1 105 ? 10.906 -5.375 0.533 1 97.12 105 GLU B N 1
ATOM 1671 C CA . GLU B 1 105 ? 10.43 -4.066 0.97 1 97.12 105 GLU B CA 1
ATOM 1672 C C . GLU B 1 105 ? 11.406 -2.961 0.569 1 97.12 105 GLU B C 1
ATOM 1674 O O . GLU B 1 105 ? 11.023 -1.793 0.475 1 97.12 105 GLU B O 1
ATOM 1679 N N . ASN B 1 106 ? 12.641 -3.338 0.503 1 93.5 106 ASN B N 1
ATOM 1680 C CA . ASN B 1 106 ? 13.688 -2.4 0.111 1 93.5 106 ASN B CA 1
ATOM 1681 C C . ASN B 1 106 ? 14.766 -3.084 -0.728 1 93.5 106 ASN B C 1
ATOM 1683 O O . ASN B 1 106 ? 15.148 -4.223 -0.448 1 93.5 106 ASN B O 1
ATOM 1687 N N . ARG B 1 107 ? 15.039 -2.43 -1.875 1 85 107 ARG B N 1
ATOM 1688 C CA . ARG B 1 107 ? 16.188 -2.947 -2.598 1 85 107 ARG B CA 1
ATOM 1689 C C . ARG B 1 107 ? 17.484 -2.373 -2.039 1 85 107 ARG B C 1
ATOM 1691 O O . ARG B 1 107 ? 17.594 -1.166 -1.813 1 85 107 ARG B O 1
ATOM 1698 N N . ALA B 1 108 ? 18.297 -3.061 -1.152 1 59.03 108 ALA B N 1
ATOM 1699 C CA . ALA B 1 108 ? 19.625 -2.643 -0.718 1 59.03 108 ALA B CA 1
ATOM 1700 C C . ALA B 1 108 ? 20.375 -1.948 -1.85 1 59.03 108 ALA B C 1
ATOM 1702 O O . ALA B 1 108 ? 20.172 -2.258 -3.025 1 59.03 108 ALA B O 1
ATOM 1703 N N . ASN B 1 109 ? 21.109 -0.564 -1.587 1 44.5 109 ASN B N 1
ATOM 1704 C CA . ASN B 1 109 ? 22.109 0.21 -2.328 1 44.5 109 ASN B CA 1
ATOM 1705 C C . ASN B 1 109 ? 22.938 -0.679 -3.24 1 44.5 109 ASN B C 1
ATOM 1707 O O . ASN B 1 109 ? 23.547 -1.651 -2.783 1 44.5 109 ASN B O 1
ATOM 1711 N N . LEU B 1 110 ? 22.812 -0.938 -4.457 1 30.92 110 LEU B N 1
ATOM 1712 C CA . LEU B 1 110 ? 24.047 -0.877 -5.215 1 30.92 110 LEU B CA 1
ATOM 1713 C C . LEU B 1 110 ? 24.703 0.493 -5.074 1 30.92 110 LEU B C 1
ATOM 1715 O O . LEU B 1 110 ? 24.016 1.513 -5.008 1 30.92 110 LEU B O 1
#

Organism: Talaromyces marneffei (strain ATCC 18224 / CBS 334.59 / QM 7333) (NCBI:txid441960)

Solvent-accessible surface area (backbone atoms only — not comparable to full-atom values): 11694 Å² total; per-residue (Å²): 127,83,78,47,51,31,37,34,40,36,40,39,43,36,34,90,89,28,60,67,63,44,50,57,53,46,41,54,40,32,54,50,43,65,74,71,33,84,48,52,39,20,42,23,30,26,41,37,55,49,97,87,66,42,47,27,42,39,36,45,36,29,20,49,19,62,69,49,53,64,49,51,66,69,34,71,61,45,46,56,43,53,70,54,44,64,80,25,45,64,57,78,71,46,74,43,54,29,44,78,71,41,56,38,82,63,56,76,83,123,126,93,70,50,52,31,36,35,40,36,40,39,42,36,34,91,90,29,61,67,63,45,50,55,52,46,42,53,40,31,54,49,43,66,74,73,32,84,46,53,39,20,43,24,30,27,42,36,54,49,97,86,65,41,49,27,43,38,37,46,34,29,20,50,17,66,69,49,54,64,48,51,67,70,34,71,58,44,47,57,45,53,70,54,44,64,77,25,44,64,58,76,70,45,76,44,54,30,44,78,71,42,57,39,82,63,58,78,85,125